Protein AF-A0A533SNT7-F1 (afdb_monomer)

Solvent-accessible surface area (backbone atoms only — not comparable to full-atom values): 10338 Å² total; per-residue (Å²): 112,72,68,58,55,53,50,53,53,50,54,53,51,41,50,54,49,39,55,50,46,70,71,40,60,70,72,58,25,53,51,53,57,76,71,36,92,57,39,70,68,23,44,62,70,51,55,37,69,61,48,48,55,47,47,72,72,42,56,71,69,57,26,30,58,53,56,44,34,48,42,44,71,38,51,50,52,38,48,64,67,57,30,47,58,92,94,39,76,40,43,71,52,28,52,52,48,46,50,48,49,45,69,35,34,68,70,42,42,47,58,28,56,57,68,52,56,72,66,58,50,35,65,49,37,48,67,47,40,45,53,41,61,51,45,100,87,69,40,74,61,89,60,58,100,64,36,37,62,49,57,92,78,85,52,52,28,39,39,26,48,45,94,45,37,74,36,52,52,52,53,52,52,46,26,40,72,61,32,52,67,62,38,53,51,56,55,73,71

Radius of gyration: 19.2 Å; Cα contacts (8 Å, |Δi|>4): 221; chains: 1; bounding box: 48×32×66 Å

Foldseek 3Di:
DVVVVVVVVVLVVLVVLLVVLLVDDAPVNLVSCVPDPVLLSNLQVHALVSLLVVLVRDDLVSNLVSLLSYALVSVLVSLVVFQDDPPDGDLVSLLVVLVSLLSNDLPSLLRNLLPHDLVSLCSSQVSFKAKDFQDPVLDFPDDPPQWDWDDPPSTIIIIGGPSNVVSVVSSLVSSCVSPVPSSVSSNVD

Mean predicted aligned error: 4.66 Å

Structure (mmCIF, N/CA/C/O backbone):
data_AF-A0A533SNT7-F1
#
_entry.id   AF-A0A533SNT7-F1
#
loop_
_atom_site.group_PDB
_atom_site.id
_atom_site.type_symbol
_atom_site.label_atom_id
_atom_site.label_alt_id
_atom_site.label_comp_id
_atom_site.label_asym_id
_atom_site.label_entity_id
_atom_site.label_seq_id
_atom_site.pdbx_PDB_ins_code
_atom_site.Cartn_x
_atom_site.Cartn_y
_atom_site.Cartn_z
_atom_site.occupancy
_atom_site.B_iso_or_equiv
_atom_site.auth_seq_id
_atom_site.auth_comp_id
_atom_site.auth_asym_id
_atom_site.auth_atom_id
_atom_site.pdbx_PDB_model_num
ATOM 1 N N . MET A 1 1 ? -1.828 10.439 39.848 1.00 62.53 1 MET A N 1
ATOM 2 C CA . MET A 1 1 ? -3.090 9.680 39.678 1.00 62.53 1 MET A CA 1
ATOM 3 C C . MET A 1 1 ? -3.960 10.217 38.537 1.00 62.53 1 MET A C 1
ATOM 5 O O . MET A 1 1 ? -4.350 9.430 37.689 1.00 62.53 1 MET A O 1
ATOM 9 N N . THR A 1 2 ? -4.182 11.530 38.409 1.00 71.31 2 THR A N 1
ATOM 10 C CA . THR A 1 2 ? -5.092 12.129 37.401 1.00 71.31 2 THR A CA 1
ATOM 11 C C . THR A 1 2 ? -4.742 11.850 35.927 1.00 71.31 2 THR A C 1
ATOM 13 O O . THR A 1 2 ? -5.638 11.622 35.121 1.00 71.31 2 THR A O 1
ATOM 16 N N . LYS A 1 3 ? -3.452 11.812 35.553 1.00 72.25 3 LYS A N 1
ATOM 17 C CA . LYS A 1 3 ? -3.031 11.492 34.169 1.00 72.25 3 LYS A CA 1
ATOM 18 C C . LYS A 1 3 ? -3.317 10.040 33.768 1.00 72.25 3 LYS A C 1
ATOM 20 O O . LYS A 1 3 ? -3.687 9.802 32.626 1.00 72.25 3 LYS A O 1
ATOM 25 N N . VAL A 1 4 ? -3.158 9.100 34.702 1.00 74.88 4 VAL A N 1
ATOM 26 C CA . VAL A 1 4 ? -3.375 7.664 34.454 1.00 74.88 4 VAL A CA 1
ATOM 27 C C . VAL A 1 4 ? -4.858 7.403 34.207 1.00 74.88 4 VAL A C 1
ATOM 29 O O . VAL A 1 4 ? -5.210 6.822 33.192 1.00 74.88 4 VAL A O 1
ATOM 32 N N . ILE A 1 5 ? -5.725 7.959 35.058 1.00 80.44 5 ILE A N 1
ATOM 33 C CA . ILE A 1 5 ? -7.183 7.843 34.916 1.00 80.44 5 ILE A CA 1
ATOM 34 C C . ILE A 1 5 ? -7.649 8.429 33.573 1.00 80.44 5 ILE A C 1
ATOM 36 O O . ILE A 1 5 ? -8.403 7.787 32.851 1.00 80.44 5 ILE A O 1
ATOM 40 N N . LYS A 1 6 ? -7.144 9.610 33.184 1.00 78.81 6 LYS A N 1
ATOM 41 C CA . LYS A 1 6 ? -7.491 10.235 31.896 1.00 78.81 6 LYS A CA 1
ATOM 42 C C . LYS A 1 6 ? -7.053 9.393 30.686 1.00 78.81 6 LYS A C 1
ATOM 44 O O . LYS A 1 6 ? -7.777 9.338 29.695 1.00 78.81 6 LYS A O 1
ATOM 49 N N . ALA A 1 7 ? -5.886 8.748 30.755 1.00 79.62 7 ALA A N 1
ATOM 50 C CA . ALA A 1 7 ? -5.398 7.870 29.690 1.00 79.62 7 ALA A CA 1
ATOM 51 C C . ALA A 1 7 ? -6.243 6.590 29.569 1.00 79.62 7 ALA A C 1
ATOM 53 O O . ALA A 1 7 ? -6.608 6.203 28.460 1.00 79.62 7 ALA A O 1
ATOM 54 N N . GLU A 1 8 ? -6.611 5.988 30.703 1.00 84.00 8 GLU A N 1
ATOM 55 C CA . GLU A 1 8 ? -7.514 4.834 30.775 1.00 84.00 8 GLU A CA 1
ATOM 56 C C . GLU A 1 8 ? -8.878 5.160 30.145 1.00 84.00 8 GLU A C 1
ATOM 58 O O . GLU A 1 8 ? -9.342 4.452 29.251 1.00 84.00 8 GLU A O 1
ATOM 63 N N . SER A 1 9 ? -9.485 6.291 30.530 1.00 87.00 9 SER A N 1
ATOM 64 C CA . SER A 1 9 ? -10.774 6.728 29.983 1.00 87.00 9 SER A CA 1
ATOM 65 C C . SER A 1 9 ? -10.712 6.984 28.477 1.00 87.00 9 SER A C 1
ATOM 67 O O . SER A 1 9 ? -11.622 6.580 27.754 1.00 87.00 9 SER A O 1
ATOM 69 N N . LYS A 1 10 ? -9.626 7.594 27.979 1.00 89.00 10 LYS A N 1
ATOM 70 C CA . LYS A 1 10 ? -9.440 7.807 26.535 1.00 89.00 10 LYS A CA 1
ATOM 71 C C . LYS A 1 10 ? -9.339 6.477 25.784 1.00 89.00 10 LYS A C 1
ATOM 73 O O . LYS A 1 10 ? -9.961 6.318 24.740 1.00 89.00 10 LYS A O 1
ATOM 78 N N . LYS A 1 11 ? -8.597 5.505 26.319 1.00 89.69 11 LYS A N 1
ATOM 79 C CA . LYS A 1 11 ? -8.450 4.178 25.702 1.00 89.69 11 LYS A CA 1
ATOM 80 C C . LYS A 1 11 ? -9.790 3.444 25.598 1.00 89.69 11 LYS A C 1
ATOM 82 O O . LYS A 1 11 ? -10.071 2.846 24.563 1.00 89.69 11 LYS A O 1
ATOM 87 N N . ILE A 1 12 ? -10.616 3.519 26.643 1.00 92.75 12 ILE A N 1
ATOM 88 C CA . ILE A 1 12 ? -11.971 2.950 26.641 1.00 92.75 12 ILE A CA 1
ATOM 89 C C . ILE A 1 12 ? -12.830 3.615 25.558 1.00 92.75 12 ILE A C 1
ATOM 91 O O . ILE A 1 12 ? -13.472 2.911 24.785 1.00 92.75 12 ILE A O 1
ATOM 95 N N . ALA A 1 13 ? -12.789 4.947 25.452 1.00 93.62 13 ALA A N 1
ATOM 96 C CA . ALA A 1 13 ? -13.546 5.683 24.440 1.00 93.62 13 ALA A CA 1
ATOM 97 C C . ALA A 1 13 ? -13.132 5.313 23.004 1.00 93.62 13 ALA A C 1
ATOM 99 O O . ALA A 1 13 ? -13.993 5.055 22.168 1.00 93.62 13 ALA A O 1
ATOM 100 N N . VAL A 1 14 ? -11.826 5.209 22.728 1.00 95.25 14 VAL A N 1
ATOM 101 C CA . VAL A 1 14 ? -11.306 4.784 21.413 1.00 95.25 14 VAL A CA 1
ATOM 102 C C . VAL A 1 14 ? -11.773 3.369 21.068 1.00 95.25 14 VAL A C 1
ATOM 104 O O . VAL A 1 14 ? -12.182 3.113 19.938 1.00 95.25 14 VAL A O 1
ATOM 107 N N . LYS A 1 15 ? -11.752 2.446 22.038 1.00 95.19 15 LYS A N 1
ATOM 108 C CA . LYS A 1 15 ? -12.222 1.074 21.817 1.00 95.19 15 LYS A CA 1
ATOM 109 C C . LYS A 1 15 ? -13.723 1.034 21.518 1.00 95.19 15 LYS A C 1
ATOM 111 O O . LYS A 1 15 ? -14.124 0.379 20.564 1.00 95.19 15 LYS A O 1
ATOM 116 N N . ALA A 1 16 ? -14.528 1.760 22.292 1.00 95.44 16 ALA A N 1
ATOM 117 C CA . ALA A 1 16 ? -15.967 1.856 22.062 1.00 95.44 16 ALA A CA 1
ATOM 118 C C . ALA A 1 16 ? -16.286 2.472 20.689 1.00 95.44 16 ALA A C 1
ATOM 120 O O . ALA A 1 16 ? -17.213 2.029 20.016 1.00 95.44 16 ALA A O 1
ATOM 121 N N . MET A 1 17 ? -15.491 3.452 20.241 1.00 96.19 17 MET A N 1
ATOM 122 C CA . MET A 1 17 ? -15.625 4.019 18.898 1.00 96.19 17 MET A CA 1
ATOM 123 C C . MET A 1 17 ? -15.314 2.984 17.811 1.00 96.19 17 MET A C 1
ATOM 125 O O . MET A 1 17 ? -16.093 2.839 16.876 1.00 96.19 17 MET A O 1
ATOM 129 N N . ALA A 1 18 ? -14.226 2.220 17.953 1.00 95.81 18 ALA A N 1
ATOM 130 C CA . ALA A 1 18 ? -13.901 1.146 17.014 1.00 95.81 18 ALA A CA 1
ATOM 131 C C . ALA A 1 18 ? -15.021 0.092 16.942 1.00 95.81 18 ALA A C 1
ATOM 133 O O . ALA A 1 18 ? -15.436 -0.290 15.853 1.00 95.81 18 ALA A O 1
ATOM 134 N N . GLU A 1 19 ? -15.560 -0.330 18.090 1.00 96.00 19 GLU A N 1
ATOM 135 C CA . GLU A 1 19 ? -16.690 -1.268 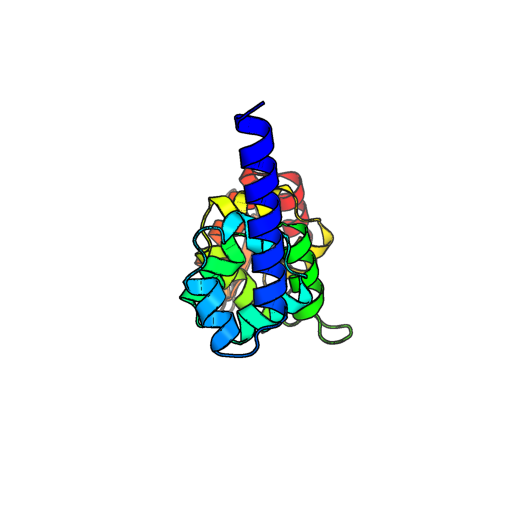18.160 1.00 96.00 19 GLU A CA 1
ATOM 136 C C . GLU A 1 19 ? -17.947 -0.705 17.469 1.00 96.00 19 GLU A C 1
ATOM 138 O O . GLU A 1 19 ? -18.617 -1.429 16.734 1.00 96.00 19 GLU A O 1
ATOM 143 N N . ARG A 1 20 ? -18.237 0.595 17.629 1.00 95.62 20 ARG A N 1
ATOM 144 C CA . ARG A 1 20 ? -19.353 1.269 16.944 1.00 95.62 20 ARG A CA 1
ATOM 145 C C . ARG A 1 20 ? -19.162 1.312 15.426 1.00 95.62 20 ARG A C 1
ATOM 147 O O . ARG A 1 20 ? -20.102 1.006 14.701 1.00 95.62 20 ARG A O 1
ATOM 154 N N . ILE A 1 21 ? -17.964 1.652 14.950 1.00 94.94 21 ILE A N 1
ATOM 155 C CA . ILE A 1 21 ? -17.648 1.689 13.511 1.00 94.94 21 ILE A CA 1
ATOM 156 C C . ILE A 1 21 ? -17.808 0.303 12.879 1.00 94.94 21 ILE A C 1
ATOM 158 O O . ILE A 1 21 ? -18.332 0.196 11.777 1.00 94.94 21 ILE A O 1
ATOM 162 N N . LEU A 1 22 ? -17.405 -0.760 13.581 1.00 94.25 22 LEU A N 1
ATOM 163 C CA . LEU A 1 22 ? -17.555 -2.137 13.095 1.00 94.25 22 LEU A CA 1
ATOM 164 C C . LEU A 1 22 ? -19.011 -2.614 13.062 1.00 94.25 22 LEU A C 1
ATOM 166 O O . LEU A 1 22 ? -19.355 -3.488 12.267 1.00 94.25 22 LEU A O 1
ATOM 170 N N . ALA A 1 23 ? -19.863 -2.070 13.931 1.00 94.69 23 ALA A N 1
ATOM 171 C CA . ALA A 1 23 ? -21.290 -2.370 13.926 1.00 94.69 23 ALA A CA 1
ATOM 172 C C . ALA A 1 23 ? -22.047 -1.622 12.811 1.00 94.69 23 ALA A C 1
ATOM 174 O O . ALA A 1 23 ? -23.071 -2.121 12.342 1.00 94.69 23 ALA A O 1
ATOM 175 N N . ALA A 1 24 ? -21.546 -0.457 12.390 1.00 93.25 24 ALA A N 1
ATOM 176 C CA . ALA A 1 24 ? -22.129 0.354 11.326 1.00 93.25 24 ALA A CA 1
ATOM 177 C C . ALA A 1 24 ? -21.920 -0.266 9.932 1.00 93.25 24 ALA A C 1
ATOM 179 O O . ALA A 1 24 ? -20.986 -1.038 9.693 1.00 93.25 24 ALA A O 1
ATOM 180 N N . ARG A 1 25 ? -22.800 0.077 8.986 1.00 86.62 25 ARG A N 1
ATOM 181 C CA . ARG A 1 25 ? -22.780 -0.424 7.600 1.00 86.62 25 ARG A CA 1
ATOM 182 C C . ARG A 1 25 ? -23.016 0.715 6.608 1.00 86.62 25 ARG A C 1
ATOM 184 O O . ARG A 1 25 ? -23.732 1.657 6.939 1.00 86.62 25 ARG A O 1
ATOM 191 N N . GLY A 1 26 ? -22.450 0.590 5.405 1.00 84.38 26 GLY A N 1
ATOM 192 C CA . GLY A 1 26 ? -22.602 1.563 4.317 1.00 84.38 26 GLY A CA 1
ATOM 193 C C . GLY A 1 26 ? -22.295 2.997 4.761 1.00 84.38 26 GLY A C 1
ATOM 194 O O . GLY A 1 26 ? -21.369 3.221 5.543 1.00 84.38 26 GLY A O 1
ATOM 195 N N . ASP A 1 27 ? -23.134 3.940 4.334 1.00 85.25 27 ASP A N 1
ATOM 196 C CA . ASP A 1 27 ? -23.007 5.386 4.570 1.00 85.25 27 ASP A CA 1
ATOM 197 C C . ASP A 1 27 ? -22.819 5.771 6.052 1.00 85.25 27 ASP A C 1
ATOM 199 O O . ASP A 1 27 ? -22.114 6.732 6.369 1.00 85.25 27 ASP A O 1
ATOM 203 N N . GLU A 1 28 ? -23.414 5.022 6.994 1.00 90.06 28 GLU A N 1
ATOM 204 C CA . GLU A 1 28 ? -23.226 5.284 8.429 1.00 90.06 28 GLU A CA 1
ATOM 205 C C . GLU A 1 28 ? -21.763 5.072 8.832 1.00 90.06 28 GLU A C 1
ATOM 207 O O . GLU A 1 28 ? -21.191 5.871 9.573 1.00 90.06 28 GLU A O 1
ATOM 212 N N . ARG A 1 29 ? -21.138 4.000 8.336 1.00 91.38 29 ARG A N 1
ATOM 213 C CA . ARG A 1 29 ? -19.747 3.680 8.658 1.00 91.38 29 ARG A CA 1
ATOM 214 C C . ARG A 1 29 ? -18.793 4.718 8.080 1.00 91.38 29 ARG A C 1
ATOM 216 O O . ARG A 1 29 ? -17.857 5.120 8.769 1.00 91.38 29 ARG A O 1
ATOM 223 N N . GLU A 1 30 ? -19.037 5.141 6.844 1.00 85.00 30 GLU A N 1
ATOM 224 C CA . GLU A 1 30 ? -18.262 6.192 6.186 1.00 85.00 30 GLU A CA 1
ATOM 225 C C . GLU A 1 30 ? -18.347 7.507 6.967 1.00 85.00 30 GLU A C 1
ATOM 227 O O . GLU A 1 30 ? -17.315 8.068 7.337 1.00 85.00 30 GLU A O 1
ATOM 232 N N . THR A 1 31 ? -19.563 7.921 7.339 1.00 87.81 31 THR A N 1
ATOM 233 C CA . THR A 1 31 ? -19.798 9.122 8.155 1.00 87.81 31 THR A CA 1
ATOM 234 C C . THR A 1 31 ? -19.044 9.046 9.484 1.00 87.81 31 THR A C 1
ATOM 236 O O . THR A 1 31 ? -18.336 9.979 9.861 1.00 87.81 31 THR A O 1
ATOM 239 N N . LEU A 1 32 ? -19.126 7.909 10.187 1.00 92.62 32 LEU A N 1
ATOM 240 C CA . LEU A 1 32 ? -18.433 7.732 11.464 1.00 92.62 32 LEU A CA 1
ATOM 241 C C . LEU A 1 32 ? -16.913 7.812 11.335 1.00 92.62 32 LEU A C 1
ATOM 243 O O . LEU A 1 32 ? -16.263 8.303 12.255 1.00 92.62 32 LEU A O 1
ATOM 247 N N . LEU A 1 33 ? -16.338 7.310 10.243 1.00 90.19 33 LEU A N 1
ATOM 248 C CA . LEU A 1 33 ? -14.899 7.387 10.002 1.00 90.19 33 LEU A CA 1
ATOM 249 C C . LEU A 1 33 ? -14.461 8.801 9.622 1.00 90.19 33 LEU A C 1
ATOM 251 O O . LEU A 1 33 ? -13.453 9.268 10.152 1.00 90.19 33 LEU A O 1
ATOM 255 N N . ALA A 1 34 ? -15.223 9.480 8.764 1.00 86.00 34 ALA A N 1
ATOM 256 C CA . ALA A 1 34 ? -14.944 10.848 8.336 1.00 86.00 34 ALA A CA 1
ATOM 257 C C . ALA A 1 34 ? -14.997 11.848 9.505 1.00 86.00 34 ALA A C 1
ATOM 259 O O . ALA A 1 34 ? -14.166 12.748 9.592 1.00 86.00 34 ALA A O 1
ATOM 260 N N . GLU A 1 35 ? -15.932 11.661 10.440 1.00 89.00 35 GLU A N 1
ATOM 261 C CA . GLU A 1 35 ? -16.115 12.534 11.608 1.00 89.00 35 GLU A CA 1
ATOM 262 C C . GLU A 1 35 ? -15.281 12.105 12.835 1.00 89.00 35 GLU A C 1
ATOM 264 O O . GLU A 1 35 ? -15.390 12.693 13.914 1.00 89.00 35 GLU A O 1
ATOM 269 N N . CYS A 1 36 ? -14.446 11.065 12.722 1.00 91.75 36 CYS A N 1
ATOM 270 C CA . CYS A 1 36 ? -13.702 10.529 13.860 1.00 91.75 36 CYS A CA 1
ATOM 271 C C . CYS A 1 36 ? -12.438 11.349 14.180 1.00 91.75 36 CYS A C 1
ATOM 273 O O . CYS A 1 36 ? -11.357 11.081 13.656 1.00 91.75 36 CYS A O 1
ATOM 275 N N . ASP A 1 37 ? -12.521 12.234 15.178 1.00 90.50 37 ASP A N 1
ATOM 276 C CA . ASP A 1 37 ? -11.375 13.011 15.698 1.00 90.50 37 ASP A CA 1
ATOM 277 C C . ASP A 1 37 ? -10.162 12.150 16.114 1.00 90.50 37 ASP A C 1
ATOM 279 O O . ASP A 1 37 ? -9.011 12.587 16.082 1.00 90.50 37 ASP A O 1
ATOM 283 N N . GLU A 1 38 ? -10.404 10.905 16.530 1.00 94.06 38 GLU A N 1
ATOM 284 C CA . GLU A 1 38 ? -9.379 9.974 17.014 1.00 94.06 38 GLU A CA 1
ATOM 285 C C . GLU A 1 38 ? -9.058 8.875 15.983 1.00 94.06 38 GLU A C 1
ATOM 287 O O . GLU A 1 38 ? -8.622 7.781 16.354 1.00 94.06 38 GLU A O 1
ATOM 292 N N . ILE A 1 39 ? -9.254 9.141 14.682 1.00 94.31 39 ILE A N 1
ATOM 293 C CA . ILE A 1 39 ? -9.097 8.153 13.596 1.00 94.31 39 ILE A CA 1
ATOM 294 C C . ILE A 1 39 ? -7.733 7.446 13.632 1.00 94.31 39 ILE A C 1
ATOM 296 O O . ILE A 1 39 ? -7.655 6.224 13.494 1.00 94.31 39 ILE A O 1
ATOM 300 N N . ALA A 1 40 ? -6.666 8.180 13.959 1.00 95.06 40 ALA A N 1
ATOM 301 C CA . ALA A 1 40 ? -5.312 7.645 14.096 1.00 95.06 40 ALA A CA 1
ATOM 302 C C . ALA A 1 40 ? -5.165 6.592 15.212 1.00 95.06 40 ALA A C 1
ATOM 304 O O . ALA A 1 40 ? -4.253 5.766 15.164 1.00 95.06 40 ALA A O 1
ATOM 305 N N . ALA A 1 41 ? -6.031 6.626 16.228 1.00 96.31 41 ALA A N 1
ATOM 306 C CA . ALA A 1 41 ? -6.080 5.643 17.308 1.00 96.31 41 ALA A CA 1
ATOM 307 C C . ALA A 1 41 ? -7.103 4.527 17.037 1.00 96.31 41 ALA A C 1
ATOM 309 O O . ALA A 1 41 ? -6.920 3.414 17.531 1.00 96.31 41 ALA A O 1
ATOM 310 N N . VAL A 1 42 ? -8.143 4.815 16.250 1.00 97.06 42 VAL A N 1
ATOM 311 C CA . VAL A 1 42 ? -9.246 3.897 15.940 1.00 97.06 42 VAL A CA 1
ATOM 312 C C . VAL A 1 42 ? -8.917 2.947 14.788 1.00 97.06 42 VAL A C 1
ATOM 314 O O . VAL A 1 42 ? -9.045 1.740 14.968 1.00 97.06 42 VAL A O 1
ATOM 317 N N . VAL A 1 43 ? -8.431 3.443 13.642 1.00 96.75 43 VAL A N 1
ATOM 318 C CA . VAL A 1 43 ? -8.083 2.616 12.464 1.00 96.75 43 VAL A CA 1
ATOM 319 C C . VAL A 1 43 ? -7.155 1.443 12.815 1.00 96.75 43 VAL A C 1
ATOM 321 O O . VAL A 1 43 ? -7.424 0.318 12.389 1.00 96.75 43 VAL A O 1
ATOM 324 N N . PRO A 1 44 ? -6.115 1.617 13.656 1.00 97.06 44 PRO A N 1
ATOM 325 C CA . PRO A 1 44 ? -5.268 0.505 14.082 1.00 97.06 44 PRO A CA 1
ATOM 326 C C . PRO A 1 44 ? -5.974 -0.608 14.878 1.00 97.06 44 PRO A C 1
ATOM 328 O O . PRO A 1 44 ? -5.361 -1.646 15.130 1.00 97.06 44 PRO A O 1
ATOM 331 N N . LEU A 1 45 ? -7.200 -0.389 15.357 1.00 97.06 45 LEU A N 1
ATOM 332 C CA . LEU A 1 45 ? -8.002 -1.386 16.074 1.00 97.06 45 LEU A CA 1
ATOM 333 C C . LEU A 1 45 ? -8.974 -2.142 15.161 1.00 97.06 45 LEU A C 1
ATOM 335 O O . LEU A 1 45 ? -9.514 -3.159 15.592 1.00 97.06 45 LEU A O 1
ATOM 339 N N . LEU A 1 46 ? -9.202 -1.663 13.936 1.00 96.31 46 LEU A N 1
ATOM 340 C CA . LEU A 1 46 ? -10.114 -2.299 12.990 1.00 96.31 46 LEU A CA 1
ATOM 341 C C . LEU A 1 46 ? -9.451 -3.537 12.348 1.00 96.31 46 LEU A C 1
ATOM 343 O O . LEU A 1 46 ? -8.259 -3.490 12.034 1.00 96.31 46 LEU A O 1
ATOM 347 N N . PRO A 1 47 ? -10.173 -4.651 12.137 1.00 96.81 47 PRO A N 1
ATOM 348 C CA . PRO A 1 47 ? -9.649 -5.785 11.377 1.00 96.81 47 PRO A CA 1
ATOM 349 C C . PRO A 1 47 ? -9.271 -5.379 9.940 1.00 96.81 47 PRO A C 1
ATOM 351 O O . PRO A 1 47 ? -9.928 -4.504 9.368 1.00 96.81 47 PRO A O 1
ATOM 354 N N . PRO A 1 48 ? -8.224 -5.975 9.343 1.00 96.94 48 PRO A N 1
ATOM 355 C CA . PRO A 1 48 ? -7.792 -5.631 7.989 1.00 96.94 48 PRO A CA 1
ATOM 356 C C . PRO A 1 48 ? -8.856 -5.924 6.925 1.00 96.94 48 PRO A C 1
ATOM 358 O O . PRO A 1 48 ? -9.001 -5.137 5.997 1.00 96.94 48 PRO A O 1
ATOM 361 N N . GLU A 1 49 ? -9.643 -6.989 7.076 1.00 95.19 49 GLU A N 1
ATOM 362 C CA . GLU A 1 49 ? -10.731 -7.334 6.151 1.00 95.19 49 GLU A CA 1
ATOM 363 C C . GLU A 1 49 ? -11.812 -6.248 6.163 1.00 95.19 49 GLU A C 1
ATOM 365 O O . GLU A 1 49 ? -12.298 -5.796 5.130 1.00 95.19 49 GLU A O 1
ATOM 370 N N . GLU A 1 50 ? -12.147 -5.776 7.361 1.00 94.19 50 GLU A N 1
ATOM 371 C CA . GLU A 1 50 ? -13.127 -4.717 7.568 1.00 94.19 50 GLU A CA 1
ATOM 372 C C . GLU A 1 50 ? -12.623 -3.375 7.023 1.00 94.19 50 GLU A C 1
ATOM 374 O O . GLU A 1 50 ? -13.400 -2.625 6.430 1.00 94.19 50 GLU A O 1
ATOM 379 N N . LEU A 1 51 ? -11.333 -3.063 7.184 1.00 94.69 51 LEU A N 1
ATOM 380 C CA . LEU A 1 51 ? -10.720 -1.902 6.536 1.00 94.69 51 LEU A CA 1
ATOM 381 C C . LEU A 1 51 ? -10.793 -2.016 5.017 1.00 94.69 51 LEU A C 1
ATOM 383 O O . LEU A 1 51 ? -11.213 -1.064 4.370 1.00 94.69 51 LEU A O 1
ATOM 387 N N . LEU A 1 52 ? -10.455 -3.175 4.458 1.00 95.12 52 LEU A N 1
ATOM 388 C CA . LEU A 1 52 ? -10.490 -3.401 3.021 1.00 95.12 52 LEU A CA 1
ATOM 389 C C . LEU A 1 52 ? -11.883 -3.167 2.429 1.00 95.12 52 LEU A C 1
ATOM 391 O O . LEU A 1 52 ? -12.008 -2.470 1.423 1.00 95.12 52 LEU A O 1
ATOM 395 N N . PHE A 1 53 ? -12.932 -3.702 3.062 1.00 91.44 53 PHE A N 1
ATOM 396 C CA . PHE A 1 53 ? -14.306 -3.438 2.628 1.00 91.44 53 PHE A CA 1
ATOM 397 C C . PHE A 1 53 ? -14.649 -1.951 2.702 1.00 91.44 53 PHE A C 1
ATOM 399 O O . PHE A 1 53 ? -15.225 -1.415 1.763 1.00 91.44 53 PHE A O 1
ATOM 406 N N . THR A 1 54 ? -14.210 -1.268 3.762 1.00 91.44 54 THR A N 1
ATOM 407 C CA . THR A 1 54 ? -14.409 0.183 3.896 1.00 91.44 54 THR A CA 1
ATOM 408 C C . THR A 1 54 ? -13.744 0.951 2.758 1.00 91.44 54 THR A C 1
ATOM 410 O O . THR A 1 54 ? -14.373 1.805 2.154 1.00 91.44 54 THR A O 1
ATOM 413 N N . LEU A 1 55 ? -12.482 0.643 2.443 1.00 93.25 55 LEU A N 1
ATOM 414 C CA . LEU A 1 55 ? -11.725 1.331 1.391 1.00 93.25 55 LEU A CA 1
ATOM 415 C C . LEU A 1 55 ? -12.336 1.133 -0.002 1.00 93.25 55 LEU A C 1
ATOM 417 O O . LEU A 1 55 ? -12.134 1.969 -0.874 1.00 93.25 55 LEU A O 1
ATOM 421 N N . ARG A 1 56 ? -13.048 0.022 -0.222 1.00 89.62 56 ARG A N 1
ATOM 422 C CA . ARG A 1 56 ? -13.737 -0.275 -1.486 1.00 89.62 56 ARG A CA 1
ATOM 423 C C . ARG A 1 56 ? -15.057 0.478 -1.647 1.00 89.62 56 ARG A C 1
ATOM 425 O O . ARG A 1 56 ? -15.483 0.677 -2.780 1.00 89.62 56 ARG A O 1
ATOM 432 N N . GLU A 1 57 ? -15.707 0.826 -0.541 1.00 89.12 57 GLU A N 1
ATOM 433 C CA . GLU A 1 57 ? -16.970 1.574 -0.531 1.00 89.12 57 GLU A CA 1
ATOM 434 C C . GLU A 1 57 ? -16.742 3.087 -0.447 1.00 89.12 57 GLU A C 1
ATOM 436 O O . GLU A 1 57 ? -17.523 3.847 -1.011 1.00 89.12 57 GLU A O 1
ATOM 441 N N . ALA A 1 58 ? -15.666 3.507 0.220 1.00 89.88 58 ALA A N 1
ATOM 442 C CA . ALA A 1 58 ? -15.312 4.903 0.415 1.00 89.88 58 ALA A CA 1
ATOM 443 C C .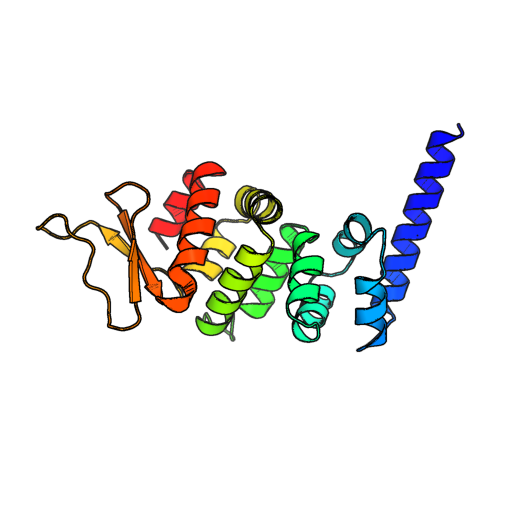 ALA A 1 58 ? -14.935 5.609 -0.894 1.00 89.88 58 ALA A C 1
ATOM 445 O O . ALA A 1 58 ? -14.361 5.014 -1.816 1.00 89.88 58 ALA A O 1
ATOM 446 N N . ASP A 1 59 ? -15.175 6.919 -0.932 1.00 90.81 59 ASP A N 1
ATOM 447 C CA . ASP A 1 59 ? -14.560 7.767 -1.945 1.00 90.81 59 ASP A CA 1
ATOM 448 C C . ASP A 1 59 ? -13.023 7.822 -1.806 1.00 90.81 59 ASP A C 1
ATOM 450 O O . ASP A 1 59 ? -12.415 7.299 -0.863 1.00 90.81 59 ASP A O 1
ATOM 454 N N . ARG A 1 60 ? -12.360 8.436 -2.792 1.00 92.19 60 ARG A N 1
ATOM 455 C CA . ARG A 1 60 ? -10.894 8.437 -2.866 1.00 92.19 60 ARG A CA 1
ATOM 456 C C . ARG A 1 60 ? -10.245 9.154 -1.680 1.00 92.19 60 ARG A C 1
ATOM 458 O O . ARG A 1 60 ? -9.286 8.622 -1.121 1.00 92.19 60 ARG A O 1
ATOM 465 N N . ASP A 1 61 ? -10.762 10.311 -1.282 1.00 92.31 61 ASP A N 1
ATOM 466 C CA . ASP A 1 61 ? -10.176 11.133 -0.218 1.00 92.31 61 ASP A CA 1
ATOM 467 C C . ASP A 1 61 ? -10.348 10.458 1.152 1.00 92.31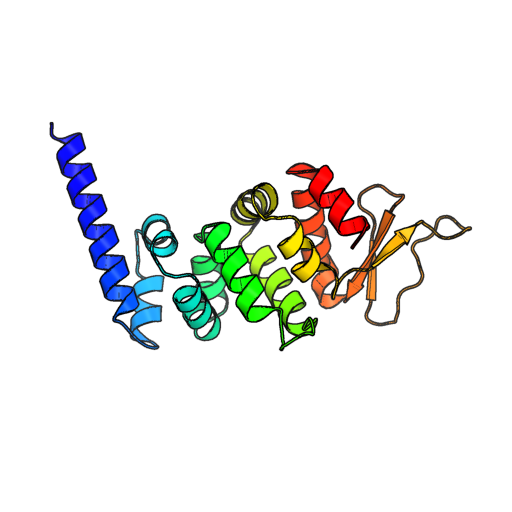 61 ASP A C 1
ATOM 469 O O . ASP A 1 61 ? -9.415 10.416 1.969 1.00 92.31 61 ASP A O 1
ATOM 473 N N . ALA A 1 62 ? -11.515 9.853 1.385 1.00 91.44 62 ALA A N 1
ATOM 474 C CA . ALA A 1 62 ? -11.784 9.047 2.565 1.00 91.44 62 ALA A CA 1
ATOM 475 C C . ALA A 1 62 ? -10.885 7.803 2.604 1.00 91.44 62 ALA A C 1
ATOM 477 O O . ALA A 1 62 ? -10.270 7.525 3.639 1.00 91.44 62 ALA A O 1
ATOM 478 N N . ALA A 1 63 ? -10.727 7.093 1.481 1.00 94.44 63 ALA A N 1
ATOM 479 C CA . ALA A 1 63 ? -9.851 5.928 1.392 1.00 94.44 63 ALA A CA 1
ATOM 480 C C . ALA A 1 63 ? -8.388 6.278 1.716 1.00 94.44 63 ALA A C 1
ATOM 482 O O . ALA A 1 63 ? -7.754 5.587 2.518 1.00 94.44 63 ALA A O 1
ATOM 483 N N . VAL A 1 64 ? -7.864 7.377 1.161 1.00 96.00 64 VAL A N 1
ATOM 484 C CA . VAL A 1 64 ? -6.510 7.878 1.457 1.00 96.00 64 VAL A CA 1
ATOM 485 C C . VAL A 1 64 ? -6.365 8.204 2.943 1.00 96.00 64 VAL A C 1
ATOM 487 O O . VAL A 1 64 ? -5.393 7.783 3.581 1.00 96.00 64 VAL A O 1
ATOM 490 N N . THR A 1 65 ? -7.345 8.908 3.514 1.00 94.06 65 THR A N 1
ATOM 491 C CA . THR A 1 65 ? -7.342 9.305 4.928 1.00 94.06 65 THR A CA 1
ATOM 492 C C . THR A 1 65 ? -7.326 8.084 5.845 1.00 94.06 65 THR A C 1
ATOM 494 O O . THR A 1 65 ? -6.452 7.970 6.709 1.00 94.06 65 THR A O 1
ATOM 497 N N . ILE A 1 66 ? -8.231 7.129 5.624 1.00 95.19 66 ILE A N 1
ATOM 498 C CA . ILE A 1 66 ? -8.328 5.888 6.401 1.00 95.19 66 ILE A CA 1
ATOM 499 C C . ILE A 1 66 ? -7.036 5.080 6.265 1.00 95.19 66 ILE A C 1
ATOM 501 O O . ILE A 1 66 ? -6.436 4.703 7.279 1.00 95.19 66 IL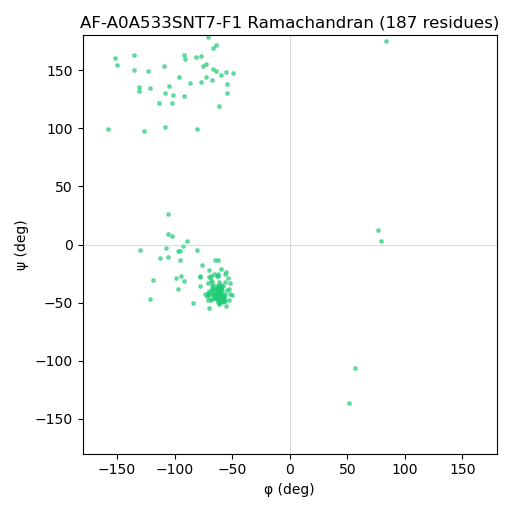E A O 1
ATOM 505 N N . LEU A 1 67 ? -6.577 4.841 5.030 1.00 97.38 67 LEU A N 1
ATOM 506 C CA . LEU A 1 67 ? -5.399 4.020 4.781 1.00 97.38 67 LEU A CA 1
ATOM 507 C C . LEU A 1 67 ? -4.159 4.623 5.440 1.00 97.38 67 LEU A C 1
ATOM 509 O O . LEU A 1 67 ? -3.414 3.877 6.065 1.00 97.38 67 LEU A O 1
ATOM 513 N N . SER A 1 68 ? -3.976 5.950 5.415 1.00 97.25 68 SER A N 1
ATOM 514 C CA . SER A 1 68 ? -2.820 6.639 6.018 1.00 97.25 68 SER A CA 1
ATOM 515 C C . SER A 1 68 ? -2.602 6.327 7.512 1.00 97.25 68 SER A C 1
ATOM 517 O O . SER A 1 68 ? -1.478 6.412 8.023 1.00 97.25 68 SER A O 1
ATOM 519 N N . HIS A 1 69 ? -3.660 5.912 8.218 1.00 97.12 69 HIS A N 1
ATOM 520 C CA . HIS A 1 69 ? -3.627 5.549 9.634 1.00 97.12 69 HIS A CA 1
ATOM 521 C C . HIS A 1 69 ? -3.457 4.044 9.896 1.00 97.12 69 HIS A C 1
ATOM 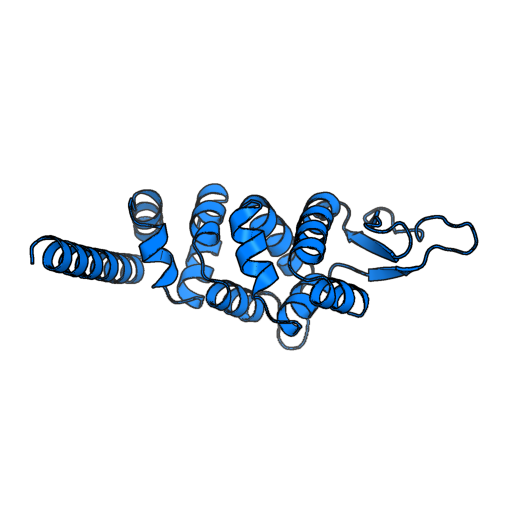523 O O . HIS A 1 69 ? -3.244 3.644 11.047 1.00 97.12 69 HIS A O 1
ATOM 529 N N . ALA A 1 70 ? -3.468 3.205 8.859 1.00 97.81 70 ALA A N 1
ATOM 530 C CA . ALA A 1 70 ? -3.291 1.765 8.984 1.00 97.81 70 ALA A CA 1
ATOM 531 C C . ALA A 1 70 ? -1.895 1.374 9.516 1.00 97.81 70 ALA A C 1
ATOM 533 O O . ALA A 1 70 ? -0.857 2.029 9.311 1.00 97.81 70 ALA A O 1
ATOM 534 N N . ARG A 1 71 ? -1.845 0.255 10.241 1.00 98.06 71 ARG A N 1
ATOM 535 C CA . ARG A 1 71 ? -0.594 -0.435 10.581 1.00 98.06 71 ARG A CA 1
ATOM 536 C C . ARG A 1 71 ? -0.069 -1.181 9.359 1.00 98.06 71 ARG A C 1
ATOM 538 O O . ARG A 1 71 ? -0.846 -1.643 8.534 1.00 98.06 71 ARG A O 1
ATOM 545 N N . THR A 1 72 ? 1.246 -1.384 9.302 1.00 98.12 72 THR A N 1
ATOM 546 C CA . THR A 1 72 ? 1.877 -2.166 8.229 1.00 98.12 72 THR A CA 1
ATOM 547 C C . THR A 1 72 ? 1.303 -3.578 8.132 1.00 98.12 72 THR A C 1
ATOM 549 O O . THR A 1 72 ? 0.949 -3.995 7.042 1.00 98.12 72 THR A O 1
ATOM 552 N N . ALA A 1 73 ? 1.084 -4.254 9.265 1.00 97.88 73 ALA A N 1
ATOM 553 C CA . ALA A 1 73 ? 0.465 -5.581 9.278 1.00 97.88 73 ALA A CA 1
ATOM 554 C C . ALA A 1 73 ? -0.968 -5.591 8.707 1.00 97.88 73 ALA A C 1
ATOM 556 O O . ALA A 1 73 ? -1.375 -6.570 8.094 1.00 97.88 73 ALA A O 1
ATOM 557 N N . GLN A 1 74 ? -1.731 -4.502 8.883 1.00 98.25 74 GLN A N 1
ATOM 558 C CA . GLN A 1 74 ? -3.056 -4.382 8.266 1.00 98.25 74 GLN A CA 1
ATOM 559 C C . GLN A 1 74 ? -2.925 -4.186 6.752 1.00 98.25 74 GLN A C 1
ATOM 561 O O . GLN A 1 74 ? -3.631 -4.849 6.006 1.00 98.25 74 GLN A O 1
ATOM 566 N N . LEU A 1 75 ? -2.000 -3.330 6.298 1.00 98.12 75 LEU A N 1
ATOM 567 C CA . LEU A 1 75 ? -1.709 -3.157 4.871 1.00 98.12 75 LEU A CA 1
ATOM 568 C C . LEU A 1 75 ? -1.290 -4.483 4.220 1.00 98.12 75 LEU A C 1
ATOM 570 O O . LEU A 1 75 ? -1.857 -4.841 3.199 1.00 98.12 75 LEU A O 1
ATOM 574 N N . GLN A 1 76 ? -0.356 -5.225 4.822 1.00 97.75 76 GLN A N 1
ATOM 575 C CA . GLN A 1 76 ? 0.097 -6.528 4.317 1.00 97.75 76 GLN A CA 1
ATOM 576 C C . GLN A 1 76 ? -1.065 -7.505 4.146 1.00 97.75 76 GLN A C 1
ATOM 578 O O . GLN A 1 76 ? -1.233 -8.064 3.068 1.00 97.75 76 GLN A O 1
ATOM 583 N N . ALA A 1 77 ? -1.912 -7.640 5.170 1.00 97.19 77 ALA A N 1
ATOM 584 C CA . ALA A 1 77 ? -3.093 -8.493 5.095 1.00 97.19 77 ALA A CA 1
ATOM 585 C C . ALA A 1 77 ? -4.059 -8.055 3.979 1.00 97.19 77 ALA A C 1
ATOM 587 O O . ALA A 1 77 ? -4.591 -8.895 3.263 1.00 97.19 77 ALA A O 1
ATOM 588 N N . MET A 1 78 ? -4.268 -6.748 3.784 1.00 97.38 78 MET A N 1
ATOM 589 C CA . MET A 1 78 ? -5.113 -6.254 2.690 1.00 97.38 78 MET A CA 1
ATOM 590 C C . MET A 1 78 ? -4.506 -6.533 1.308 1.00 97.38 78 MET A C 1
ATOM 592 O O . MET A 1 78 ? -5.242 -6.914 0.402 1.00 97.38 78 MET A O 1
ATOM 596 N N . LEU A 1 79 ? -3.188 -6.380 1.137 1.00 96.75 79 LEU A N 1
ATOM 597 C CA . LEU A 1 79 ? -2.503 -6.709 -0.117 1.00 96.75 79 LEU A CA 1
ATOM 598 C C . LEU A 1 79 ? -2.588 -8.211 -0.424 1.00 96.75 79 LEU A C 1
ATOM 600 O O . LEU A 1 79 ? -2.886 -8.578 -1.557 1.00 96.75 79 LEU A O 1
ATOM 604 N N . ASP A 1 80 ? -2.397 -9.071 0.576 1.00 94.81 80 ASP A N 1
ATOM 605 C CA . ASP A 1 80 ? -2.525 -10.526 0.421 1.00 94.81 80 ASP A CA 1
ATOM 606 C C . ASP A 1 80 ? -3.949 -10.943 0.011 1.00 94.81 80 ASP A C 1
ATOM 608 O O . ASP A 1 80 ? -4.141 -11.784 -0.863 1.00 94.81 80 ASP A O 1
ATOM 612 N N . LEU A 1 81 ? -4.975 -10.289 0.555 1.00 94.12 81 LEU A N 1
ATOM 613 C CA . LEU A 1 81 ? -6.363 -10.555 0.163 1.00 94.12 81 LEU A CA 1
ATOM 614 C C . LEU A 1 81 ? -6.701 -10.042 -1.245 1.00 94.12 81 LEU A C 1
ATOM 616 O O . LEU A 1 81 ? -7.535 -10.628 -1.937 1.00 94.12 81 LEU A O 1
ATOM 620 N N . GLU A 1 82 ? -6.092 -8.935 -1.672 1.00 94.25 82 GLU A N 1
ATOM 621 C CA . GLU A 1 82 ? -6.506 -8.223 -2.881 1.00 94.25 82 GLU A CA 1
ATOM 622 C C . GLU A 1 82 ? -5.697 -8.558 -4.123 1.00 94.25 82 GLU A C 1
ATOM 624 O O . GLU A 1 82 ? -6.260 -8.597 -5.218 1.00 94.25 82 GLU A O 1
ATOM 629 N N . LEU A 1 83 ? -4.386 -8.745 -4.003 1.00 95.75 83 LEU A N 1
ATOM 630 C CA . LEU A 1 83 ? -3.513 -8.820 -5.174 1.00 95.75 83 LEU A CA 1
ATOM 631 C C . LEU A 1 83 ? -3.609 -10.162 -5.905 1.00 95.75 83 LEU A C 1
ATOM 633 O O . LEU A 1 83 ? -3.262 -10.240 -7.087 1.00 95.75 83 LEU A O 1
ATOM 637 N N . TRP A 1 84 ? -4.151 -11.181 -5.241 1.00 94.44 84 TRP A N 1
ATOM 638 C CA . TRP A 1 84 ? -4.323 -12.520 -5.784 1.00 94.44 84 TRP A CA 1
ATOM 639 C C . TRP A 1 84 ? -5.722 -12.758 -6.368 1.00 94.44 84 TRP A C 1
ATOM 641 O O . TRP A 1 84 ? -6.755 -12.316 -5.859 1.00 94.44 84 TRP A O 1
ATOM 651 N N . ASP A 1 85 ? -5.754 -13.529 -7.448 1.00 90.69 85 ASP A N 1
ATOM 652 C CA . ASP A 1 85 ? -6.917 -14.260 -7.934 1.00 90.69 85 ASP A CA 1
ATOM 653 C C . ASP A 1 85 ? -6.509 -15.722 -8.099 1.00 90.69 85 ASP A C 1
ATOM 655 O O . ASP A 1 85 ? -5.874 -16.104 -9.086 1.00 90.69 85 ASP A O 1
ATOM 659 N N . LYS A 1 86 ? -6.834 -16.526 -7.081 1.00 89.19 86 LYS A N 1
ATOM 660 C CA . LYS A 1 86 ? -6.338 -17.898 -6.916 1.00 89.19 86 LYS A CA 1
ATOM 661 C C . LYS A 1 86 ? -4.806 -17.924 -6.894 1.00 89.19 86 LYS A C 1
ATOM 663 O O . LYS A 1 86 ? -4.211 -17.523 -5.906 1.00 89.19 86 LYS A O 1
ATOM 668 N N . ASP A 1 87 ? -4.185 -18.395 -7.968 1.00 89.69 87 ASP A N 1
ATOM 669 C CA . ASP A 1 87 ? -2.745 -18.574 -8.142 1.00 89.69 87 ASP A CA 1
ATOM 670 C C . ASP A 1 87 ? -2.100 -17.472 -8.998 1.00 89.69 87 ASP A C 1
ATOM 672 O O . ASP A 1 87 ? -0.927 -17.575 -9.355 1.00 89.69 87 ASP A O 1
ATOM 676 N N . ARG A 1 88 ? -2.851 -16.420 -9.356 1.00 92.25 88 ARG A N 1
ATOM 677 C CA . ARG A 1 88 ? -2.380 -15.358 -10.254 1.00 92.25 88 ARG A CA 1
ATOM 678 C C . ARG A 1 88 ? -2.433 -13.986 -9.606 1.00 92.25 88 ARG A C 1
ATOM 680 O O . ARG A 1 88 ? -3.454 -13.601 -9.043 1.00 92.25 88 ARG A O 1
ATOM 687 N N . LEU A 1 89 ? -1.361 -13.220 -9.780 1.00 93.62 89 LEU A N 1
ATOM 688 C CA . LEU A 1 89 ? -1.343 -11.801 -9.444 1.00 93.62 89 LEU A CA 1
ATOM 689 C C . LEU A 1 89 ? -2.154 -10.994 -10.460 1.00 93.62 89 LEU A C 1
ATOM 691 O O . LEU A 1 89 ? -2.168 -11.310 -11.652 1.00 93.62 89 LEU A O 1
ATOM 695 N N . ARG A 1 90 ? -2.833 -9.950 -9.979 1.00 93.75 90 ARG A N 1
ATOM 696 C CA . ARG A 1 90 ? -3.686 -9.063 -10.782 1.00 93.75 90 ARG A CA 1
ATOM 697 C C . ARG A 1 90 ? -3.019 -7.691 -10.944 1.00 93.75 90 ARG A C 1
ATOM 699 O O . ARG A 1 90 ? -3.111 -6.877 -10.019 1.00 93.75 90 ARG A O 1
ATOM 706 N N . PRO A 1 91 ? -2.379 -7.403 -12.097 1.00 93.62 91 PRO A N 1
ATOM 707 C CA . PRO A 1 91 ? -1.665 -6.146 -12.314 1.00 93.62 91 PRO A CA 1
ATOM 708 C C . PRO A 1 91 ? -2.535 -4.914 -12.073 1.00 93.62 91 PRO A C 1
ATOM 710 O O . PRO A 1 91 ? -2.082 -3.961 -11.456 1.00 93.62 91 PRO A O 1
ATOM 713 N N . GLU A 1 92 ? -3.807 -4.931 -12.474 1.00 94.88 92 GLU A N 1
ATOM 714 C CA . GLU A 1 92 ? -4.688 -3.766 -12.330 1.00 94.88 92 GLU A CA 1
ATOM 715 C C . GLU A 1 92 ? -4.962 -3.431 -10.856 1.00 94.88 92 GLU A C 1
ATOM 717 O O . GLU A 1 92 ? -5.034 -2.260 -10.482 1.00 94.88 92 GLU A O 1
ATOM 722 N N . ARG A 1 93 ? -5.068 -4.456 -9.998 1.00 95.06 93 ARG A N 1
ATOM 723 C CA . ARG A 1 93 ? -5.232 -4.261 -8.550 1.00 95.06 93 ARG A CA 1
ATOM 724 C C . ARG A 1 93 ? -3.946 -3.740 -7.924 1.00 95.06 93 ARG A C 1
ATOM 726 O O . ARG A 1 93 ? -4.001 -2.811 -7.125 1.00 95.06 93 ARG A O 1
ATOM 733 N N . ALA A 1 94 ? -2.797 -4.280 -8.326 1.00 96.75 94 ALA A N 1
ATOM 734 C CA . ALA A 1 94 ? -1.503 -3.790 -7.868 1.00 96.75 94 ALA A CA 1
ATOM 735 C C . ALA A 1 94 ? -1.279 -2.319 -8.275 1.00 96.75 94 ALA A C 1
ATOM 737 O O . ALA A 1 94 ? -0.849 -1.522 -7.445 1.00 96.75 94 ALA A O 1
ATOM 738 N N . GLN A 1 95 ? -1.655 -1.924 -9.501 1.00 97.06 95 GLN A N 1
ATOM 739 C CA . GLN A 1 95 ? -1.604 -0.525 -9.951 1.00 97.06 95 GLN A CA 1
ATOM 740 C C . GLN A 1 95 ? -2.451 0.382 -9.057 1.00 97.06 95 GLN A C 1
ATOM 742 O O . GLN A 1 95 ? -1.975 1.424 -8.606 1.00 97.06 95 GLN A O 1
ATOM 747 N N . TRP A 1 96 ? -3.693 -0.019 -8.771 1.00 95.94 96 TRP A N 1
ATOM 748 C CA . TRP A 1 96 ? -4.578 0.747 -7.895 1.00 95.94 96 TRP A CA 1
ATOM 749 C C . TRP A 1 96 ? -3.980 0.933 -6.495 1.00 95.94 96 TRP A C 1
ATOM 751 O O . TRP A 1 96 ? -4.019 2.042 -5.959 1.00 95.94 96 TRP A O 1
ATOM 761 N N . TRP A 1 97 ? -3.378 -0.121 -5.935 1.00 97.62 97 TRP A N 1
ATOM 762 C CA . TRP A 1 97 ? -2.717 -0.070 -4.630 1.00 97.62 97 TRP A CA 1
ATOM 763 C C . TRP A 1 97 ? -1.481 0.827 -4.630 1.00 97.62 97 TRP A C 1
ATOM 765 O O . TRP A 1 97 ? -1.341 1.638 -3.720 1.00 97.62 97 TRP A O 1
ATOM 775 N N . VAL A 1 98 ? -0.624 0.750 -5.652 1.00 98.00 98 VAL A N 1
ATOM 776 C CA . VAL A 1 98 ? 0.535 1.647 -5.797 1.00 98.00 98 VAL A CA 1
ATOM 777 C C . VAL A 1 98 ? 0.094 3.110 -5.817 1.00 98.00 98 VAL A C 1
ATOM 779 O O . VAL A 1 98 ? 0.665 3.925 -5.095 1.00 98.00 98 VAL A O 1
ATOM 782 N N . LEU A 1 99 ? -0.951 3.439 -6.580 1.00 98.00 99 LEU A N 1
ATOM 783 C CA . LEU A 1 99 ? -1.492 4.799 -6.637 1.00 98.00 99 LEU A CA 1
ATOM 784 C C . LEU A 1 99 ? -2.096 5.230 -5.294 1.00 98.00 99 LEU A C 1
ATOM 786 O O . LEU A 1 99 ? -1.815 6.321 -4.815 1.00 98.00 99 LEU A O 1
ATOM 790 N N . LEU A 1 100 ? -2.897 4.373 -4.651 1.00 97.75 100 LEU A N 1
ATOM 791 C CA . LEU A 1 100 ? -3.516 4.713 -3.364 1.00 97.75 100 LEU A CA 1
ATOM 792 C C . LEU A 1 100 ? -2.471 4.909 -2.257 1.00 97.75 100 LEU A C 1
ATOM 794 O O . LEU A 1 100 ? -2.568 5.842 -1.464 1.00 97.75 100 LEU A O 1
ATOM 798 N N . MET A 1 101 ? -1.458 4.043 -2.208 1.00 98.19 101 MET A N 1
ATOM 799 C CA . MET A 1 101 ? -0.361 4.156 -1.251 1.00 98.19 101 MET A CA 1
ATOM 800 C C . MET A 1 101 ? 0.453 5.434 -1.471 1.00 98.19 101 MET A C 1
ATOM 802 O O . MET A 1 101 ? 0.877 6.052 -0.494 1.00 98.19 101 MET A O 1
ATOM 806 N N . GLU A 1 102 ? 0.672 5.834 -2.727 1.00 98.12 102 GLU A N 1
ATOM 807 C CA . GLU A 1 102 ? 1.352 7.085 -3.070 1.00 98.12 102 GLU A CA 1
ATOM 808 C C . GLU A 1 102 ? 0.624 8.306 -2.500 1.00 98.12 102 GLU A C 1
ATOM 810 O O . GLU A 1 102 ? 1.251 9.148 -1.844 1.00 98.12 102 GLU A O 1
ATOM 815 N N . GLU A 1 103 ? -0.697 8.344 -2.673 1.00 97.94 103 GLU A N 1
ATOM 816 C CA . GLU A 1 103 ? -1.558 9.444 -2.238 1.00 97.94 103 GLU A CA 1
ATOM 817 C C . GLU A 1 103 ? -1.617 9.595 -0.709 1.00 97.94 103 GLU A C 1
ATOM 819 O O . GLU A 1 103 ? -1.795 10.703 -0.204 1.00 97.94 103 GLU A O 1
ATOM 824 N N . CYS A 1 104 ? -1.368 8.527 0.062 1.00 97.75 104 CYS A N 1
ATOM 825 C CA . CYS A 1 104 ? -1.229 8.615 1.523 1.00 97.75 104 CYS A CA 1
ATOM 826 C C . CYS A 1 104 ? -0.017 9.447 1.979 1.00 97.75 104 CYS A C 1
ATOM 828 O O . CYS A 1 104 ? 0.083 9.810 3.156 1.00 97.75 104 CYS A O 1
ATOM 830 N N . GLY A 1 105 ? 0.913 9.755 1.074 1.00 96.38 105 GLY A N 1
ATOM 831 C CA . GLY A 1 105 ? 2.062 10.602 1.342 1.00 96.38 105 GLY A CA 1
ATOM 832 C C . GLY A 1 105 ? 3.252 9.875 1.972 1.00 96.38 105 GLY A C 1
ATOM 833 O O . GLY A 1 105 ? 3.229 8.692 2.308 1.00 96.38 105 GLY A O 1
ATOM 834 N N . GLU A 1 106 ? 4.345 10.618 2.132 1.00 97.38 106 GLU A N 1
ATOM 835 C CA . GLU A 1 106 ? 5.664 10.052 2.437 1.00 97.38 106 GLU A CA 1
ATOM 836 C C . GLU A 1 106 ? 5.745 9.393 3.820 1.00 97.38 106 GLU A C 1
ATOM 838 O O . GLU A 1 106 ? 6.354 8.337 3.972 1.00 97.38 106 GLU A O 1
ATOM 843 N N . LYS A 1 107 ? 5.103 9.974 4.840 1.00 96.94 107 LYS A N 1
ATOM 844 C CA . LYS A 1 107 ? 5.213 9.473 6.218 1.00 96.94 107 LYS A CA 1
ATOM 845 C C . LYS A 1 107 ? 4.549 8.097 6.410 1.00 96.94 107 LYS A C 1
ATOM 847 O O . LYS A 1 107 ? 5.196 7.230 7.008 1.00 96.94 107 LYS A O 1
ATOM 852 N N . PRO A 1 108 ? 3.304 7.850 5.950 1.00 97.50 108 PRO A N 1
ATOM 853 C CA . PRO A 1 108 ? 2.738 6.501 5.951 1.00 97.50 108 PRO A CA 1
ATOM 854 C C . PRO A 1 108 ? 3.547 5.523 5.094 1.00 97.50 108 PRO A C 1
ATOM 856 O O . PRO A 1 108 ? 3.889 4.449 5.590 1.00 97.50 108 PRO A O 1
ATOM 859 N N . LEU A 1 109 ? 3.952 5.926 3.882 1.00 98.19 109 LEU A N 1
ATOM 860 C CA . LEU A 1 109 ? 4.785 5.106 2.997 1.00 98.19 109 LEU A CA 1
ATOM 861 C C . LEU A 1 109 ? 6.077 4.649 3.672 1.00 98.19 109 LEU A C 1
ATOM 863 O O . LEU A 1 109 ? 6.333 3.451 3.738 1.00 98.19 109 LEU A O 1
ATOM 867 N N . ALA A 1 110 ? 6.860 5.570 4.233 1.00 98.19 110 ALA A N 1
ATOM 868 C CA . ALA A 1 110 ? 8.115 5.252 4.910 1.00 98.19 110 ALA A CA 1
ATOM 869 C C . ALA A 1 110 ? 7.901 4.249 6.055 1.00 98.19 110 ALA A C 1
ATOM 871 O O . ALA A 1 110 ? 8.608 3.245 6.165 1.00 98.19 110 ALA A O 1
ATOM 872 N N . LYS A 1 111 ? 6.857 4.456 6.872 1.00 97.56 111 LYS A N 1
ATOM 873 C CA . LYS A 1 111 ? 6.478 3.527 7.948 1.00 97.56 111 LYS A CA 1
ATOM 874 C C . LYS A 1 111 ? 6.144 2.134 7.407 1.00 97.56 111 LYS A C 1
ATOM 876 O O . LYS A 1 111 ? 6.541 1.142 8.026 1.00 97.56 111 LYS A O 1
ATOM 881 N N . TRP A 1 112 ? 5.397 2.034 6.312 1.00 98.38 112 TRP A N 1
ATOM 882 C CA . TRP A 1 112 ? 5.041 0.745 5.723 1.00 98.38 112 TRP A CA 1
ATOM 883 C C . TRP A 1 112 ? 6.249 0.069 5.092 1.00 98.38 112 TRP A C 1
ATOM 885 O O . TRP A 1 112 ? 6.592 -1.028 5.512 1.00 98.38 112 TRP A O 1
ATOM 895 N N . LEU A 1 113 ? 6.951 0.744 4.186 1.00 97.88 113 LEU A N 1
ATOM 896 C CA . LEU A 1 113 ? 8.094 0.213 3.436 1.00 97.88 113 LEU A CA 1
ATOM 897 C C . LEU A 1 113 ? 9.240 -0.239 4.351 1.00 97.88 113 LEU A C 1
ATOM 899 O O 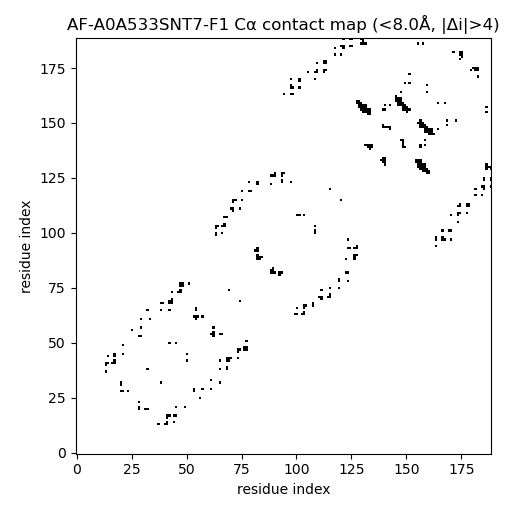. LEU A 1 113 ? 9.878 -1.266 4.113 1.00 97.88 113 LEU A O 1
ATOM 903 N N . LYS A 1 114 ? 9.445 0.458 5.472 1.00 96.94 114 LYS A N 1
ATOM 904 C CA . LYS A 1 114 ? 10.396 0.030 6.500 1.00 96.94 114 LYS A CA 1
ATOM 905 C C . LYS A 1 114 ? 10.053 -1.332 7.102 1.00 96.94 114 LYS A C 1
ATOM 907 O O . LYS A 1 114 ? 10.963 -2.112 7.374 1.00 96.94 114 LYS A O 1
ATOM 912 N N . ASN A 1 115 ? 8.772 -1.645 7.295 1.00 97.38 115 ASN A N 1
ATOM 913 C CA . ASN A 1 115 ? 8.323 -2.804 8.079 1.00 97.38 115 ASN A CA 1
ATOM 914 C C . ASN A 1 115 ? 7.622 -3.903 7.264 1.00 97.38 115 ASN A C 1
ATOM 916 O O . ASN A 1 115 ? 7.412 -4.972 7.810 1.00 97.38 115 ASN A O 1
ATOM 920 N N . ILE A 1 116 ? 7.267 -3.653 6.003 1.00 97.12 116 ILE A N 1
ATOM 921 C CA . ILE A 1 116 ? 6.608 -4.622 5.116 1.00 97.12 116 ILE A CA 1
ATOM 922 C C . ILE A 1 116 ? 7.568 -5.761 4.774 1.00 97.12 116 ILE A C 1
ATOM 924 O O . ILE A 1 116 ? 8.761 -5.501 4.589 1.00 97.12 116 ILE A O 1
ATOM 928 N N . ASP A 1 117 ? 7.096 -6.998 4.700 1.00 97.06 117 ASP A N 1
ATOM 929 C CA . ASP A 1 117 ? 7.976 -8.119 4.392 1.00 97.06 117 ASP A CA 1
ATOM 930 C C . ASP A 1 117 ? 8.318 -8.178 2.898 1.00 97.06 117 ASP A C 1
ATOM 932 O O . ASP A 1 117 ? 7.692 -7.557 2.035 1.00 97.06 117 ASP A O 1
ATOM 936 N N . TYR A 1 118 ? 9.387 -8.914 2.597 1.00 96.56 118 TYR A N 1
ATOM 937 C CA . TYR A 1 118 ? 9.895 -9.087 1.238 1.00 96.56 118 TYR A CA 1
ATOM 938 C C . TYR A 1 118 ? 8.856 -9.730 0.310 1.00 96.56 118 TYR A C 1
ATOM 940 O O . TYR A 1 118 ? 8.761 -9.360 -0.858 1.00 96.56 118 TYR A O 1
ATOM 948 N N . ALA A 1 119 ? 8.047 -10.654 0.838 1.00 94.31 119 ALA A N 1
ATOM 949 C CA . ALA A 1 119 ? 7.012 -11.332 0.071 1.00 94.31 119 ALA A CA 1
ATOM 950 C C . ALA A 1 119 ? 5.953 -10.349 -0.447 1.00 94.31 119 ALA A C 1
ATOM 952 O O . ALA A 1 119 ? 5.671 -10.354 -1.643 1.00 94.31 119 ALA A O 1
ATOM 953 N N . GLU A 1 120 ? 5.419 -9.452 0.392 1.00 95.50 120 GLU A N 1
ATOM 954 C CA . GLU A 1 120 ? 4.410 -8.492 -0.076 1.00 95.50 120 GLU A CA 1
ATOM 955 C C . GLU A 1 120 ? 4.991 -7.456 -1.039 1.00 95.50 120 GLU A C 1
ATOM 957 O O . GLU 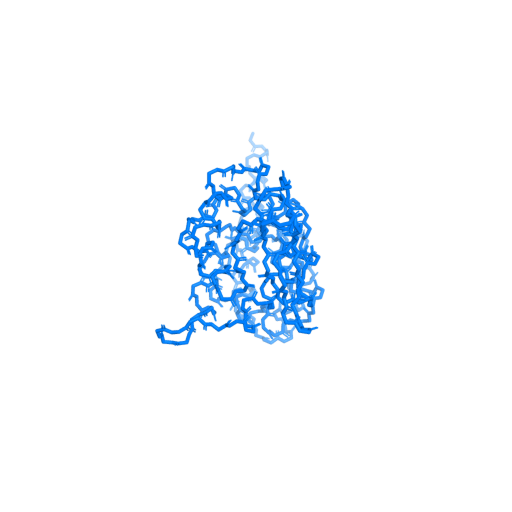A 1 120 ? 4.286 -7.015 -1.944 1.00 95.50 120 GLU A O 1
ATOM 962 N N . LEU A 1 121 ? 6.273 -7.098 -0.905 1.00 96.81 121 LEU A N 1
ATOM 963 C CA . LEU A 1 121 ? 6.945 -6.268 -1.908 1.00 96.81 121 LEU A CA 1
ATOM 964 C C . LEU A 1 121 ? 7.002 -6.966 -3.266 1.00 96.81 121 LEU A C 1
ATOM 966 O O . LEU A 1 121 ? 6.694 -6.333 -4.276 1.00 96.81 121 LEU A O 1
ATOM 970 N N . SER A 1 122 ? 7.334 -8.260 -3.297 1.00 94.56 122 SER A N 1
ATOM 971 C CA . SER A 1 122 ? 7.310 -9.022 -4.546 1.00 94.56 122 SER A CA 1
ATOM 972 C C . SER A 1 122 ? 5.905 -9.115 -5.123 1.00 94.56 122 SER A C 1
ATOM 974 O O . SER A 1 122 ? 5.712 -8.842 -6.298 1.00 94.56 122 SER A O 1
ATOM 976 N N . VAL A 1 123 ? 4.903 -9.433 -4.305 1.00 94.25 123 VAL A N 1
ATOM 977 C CA . VAL A 1 123 ? 3.500 -9.521 -4.747 1.00 94.25 123 VAL A CA 1
ATOM 978 C C . VAL A 1 123 ? 3.006 -8.181 -5.311 1.00 94.25 123 VAL A C 1
ATOM 980 O O . VAL A 1 123 ? 2.283 -8.168 -6.308 1.00 94.25 123 VAL A O 1
ATOM 983 N N . LEU A 1 124 ? 3.416 -7.054 -4.720 1.00 96.69 124 LEU A N 1
ATOM 984 C CA . LEU A 1 124 ? 3.039 -5.717 -5.180 1.00 96.69 124 LEU A CA 1
ATOM 985 C C . LEU A 1 124 ? 3.736 -5.322 -6.489 1.00 96.69 124 LEU A C 1
ATOM 987 O O . LEU A 1 124 ? 3.083 -4.769 -7.373 1.00 96.69 124 LEU A O 1
ATOM 991 N N . PHE A 1 125 ? 5.041 -5.584 -6.622 1.00 96.56 125 PHE A N 1
ATOM 992 C CA . PHE A 1 125 ? 5.841 -5.073 -7.741 1.00 96.56 125 PHE A CA 1
ATOM 993 C C . PHE A 1 125 ? 6.068 -6.064 -8.887 1.00 96.56 125 PHE A C 1
ATOM 995 O O . PHE A 1 125 ? 6.134 -5.605 -10.023 1.00 96.56 125 PHE A O 1
ATOM 1002 N N . ALA A 1 126 ? 6.090 -7.382 -8.658 1.00 94.19 126 ALA A N 1
ATOM 1003 C CA . ALA A 1 126 ? 6.254 -8.389 -9.719 1.00 94.19 126 ALA A CA 1
ATOM 1004 C C . ALA A 1 126 ? 5.302 -8.208 -10.920 1.00 94.19 126 ALA A C 1
ATOM 1006 O O . ALA A 1 126 ? 5.747 -8.325 -12.061 1.00 94.19 126 ALA A O 1
ATOM 1007 N N . PRO A 1 127 ? 3.996 -7.911 -10.732 1.00 94.44 127 PRO A N 1
ATOM 1008 C CA . PRO A 1 127 ? 3.090 -7.754 -11.867 1.00 94.44 127 PRO A CA 1
ATOM 1009 C C . PRO A 1 127 ? 3.194 -6.373 -12.535 1.00 94.44 127 PRO A C 1
ATOM 1011 O O . PRO A 1 127 ? 2.506 -6.133 -13.526 1.00 94.44 127 PRO A O 1
ATOM 1014 N N . LEU A 1 128 ? 3.994 -5.453 -11.982 1.00 95.31 128 LEU A N 1
ATOM 1015 C CA . LEU A 1 128 ? 4.052 -4.044 -12.378 1.00 95.31 128 LEU A CA 1
ATOM 1016 C C . LEU A 1 128 ? 5.409 -3.599 -12.904 1.00 95.31 128 LEU A C 1
ATOM 1018 O O . LEU A 1 128 ? 5.457 -2.653 -13.680 1.00 95.31 128 LEU A O 1
ATOM 1022 N N . ALA A 1 129 ? 6.492 -4.199 -12.426 1.00 93.94 129 ALA A N 1
ATOM 1023 C CA . ALA A 1 129 ? 7.834 -3.687 -12.606 1.00 93.94 129 ALA A CA 1
ATOM 1024 C C . ALA A 1 129 ? 8.759 -4.786 -13.107 1.00 93.94 129 ALA A C 1
ATOM 1026 O O . ALA A 1 129 ? 8.802 -5.877 -12.549 1.00 93.94 129 ALA A O 1
ATOM 1027 N N . LYS A 1 130 ? 9.528 -4.467 -14.147 1.00 92.94 130 LYS A N 1
ATOM 1028 C CA . LYS A 1 130 ? 10.634 -5.296 -14.626 1.00 92.94 130 LYS A CA 1
ATOM 1029 C C . LYS A 1 130 ? 11.932 -4.543 -14.401 1.00 92.94 130 LYS A C 1
ATOM 1031 O O . LYS A 1 130 ? 12.084 -3.431 -14.911 1.00 92.94 130 LYS A O 1
ATOM 1036 N N . ALA A 1 131 ? 12.847 -5.139 -13.650 1.00 92.94 131 ALA A N 1
ATOM 1037 C CA . ALA A 1 131 ? 14.192 -4.615 -13.487 1.00 92.94 131 ALA A CA 1
ATOM 1038 C C . ALA A 1 131 ? 15.106 -5.119 -14.612 1.00 92.94 131 ALA A C 1
ATOM 1040 O O . ALA A 1 131 ? 15.047 -6.279 -15.018 1.00 92.94 131 ALA A O 1
ATOM 1041 N N . SER A 1 132 ? 15.957 -4.242 -15.132 1.00 90.69 132 SER A N 1
ATOM 1042 C CA . SER A 1 132 ? 16.945 -4.577 -16.161 1.00 90.69 132 SER A CA 1
ATOM 1043 C C . SER A 1 132 ? 18.159 -3.658 -16.068 1.00 90.69 132 SER A C 1
ATOM 1045 O O . SER A 1 132 ? 18.104 -2.592 -15.453 1.00 90.69 132 SER A O 1
ATOM 1047 N N . PHE A 1 133 ? 19.274 -4.087 -16.652 1.00 87.94 133 PHE A N 1
ATOM 1048 C CA . PHE A 1 133 ? 20.454 -3.241 -16.809 1.00 87.94 133 PHE A CA 1
ATOM 1049 C C . PHE A 1 133 ? 20.301 -2.329 -18.028 1.00 87.94 133 PHE A C 1
ATOM 1051 O O . PHE A 1 133 ? 19.498 -2.607 -18.920 1.00 87.94 133 PHE A O 1
ATOM 1058 N N . GLN A 1 134 ? 21.103 -1.264 -18.070 1.00 82.31 134 GLN A N 1
ATOM 1059 C CA . GLN A 1 134 ? 21.294 -0.470 -19.286 1.00 82.31 134 GLN A CA 1
ATOM 1060 C C . GLN A 1 134 ? 21.612 -1.364 -20.498 1.00 82.31 134 GLN A C 1
ATOM 1062 O O . GLN A 1 134 ? 22.261 -2.409 -20.356 1.00 82.31 134 GLN A O 1
ATOM 1067 N N . ASN A 1 135 ? 21.179 -0.941 -21.685 1.00 78.94 135 ASN A N 1
ATOM 1068 C CA . ASN A 1 135 ? 21.560 -1.614 -22.925 1.00 78.94 135 ASN A CA 1
ATOM 1069 C C . ASN A 1 135 ? 23.050 -1.360 -23.262 1.00 78.94 135 ASN A C 1
ATOM 1071 O O . ASN A 1 135 ? 23.760 -0.651 -22.543 1.00 78.94 135 ASN A O 1
ATOM 1075 N N . GLU A 1 136 ? 23.544 -1.944 -24.359 1.00 76.81 136 GLU A N 1
ATOM 1076 C CA . GLU A 1 136 ? 24.945 -1.781 -24.793 1.00 76.81 136 GLU A CA 1
ATOM 1077 C C . GLU A 1 136 ? 25.329 -0.314 -25.080 1.00 76.81 136 GLU A C 1
ATOM 1079 O O . GLU A 1 136 ? 26.508 0.036 -25.016 1.00 76.81 136 GLU A O 1
ATOM 1084 N N . GLU A 1 137 ? 24.343 0.547 -25.338 1.00 78.62 137 GLU A N 1
ATOM 1085 C CA . GLU A 1 137 ? 24.504 1.977 -25.627 1.00 78.62 137 GLU A CA 1
ATOM 1086 C C . GLU A 1 137 ? 24.404 2.856 -24.363 1.00 78.62 137 GLU A C 1
ATOM 1088 O O . GLU A 1 137 ? 24.603 4.069 -24.427 1.00 78.62 137 GLU A O 1
ATOM 1093 N N . GLY A 1 138 ? 24.159 2.255 -23.190 1.00 75.19 138 GLY A N 1
ATOM 1094 C CA . GLY A 1 138 ? 23.985 2.969 -21.921 1.00 75.19 138 GLY A CA 1
ATOM 1095 C C . GLY A 1 138 ? 22.619 3.646 -21.774 1.00 75.19 138 GLY A C 1
ATOM 1096 O O . GLY A 1 138 ? 22.427 4.472 -20.880 1.00 75.19 138 GLY A O 1
ATOM 1097 N N . GLU A 1 139 ? 21.672 3.317 -22.648 1.00 75.56 139 GLU A N 1
ATOM 1098 C CA . GLU A 1 139 ? 20.319 3.855 -22.645 1.00 75.56 139 GLU A CA 1
ATOM 1099 C C . GLU A 1 139 ? 19.370 2.982 -21.803 1.00 75.56 139 GLU A C 1
ATOM 1101 O O . GLU A 1 139 ? 19.655 1.801 -21.540 1.00 75.56 139 GLU A O 1
ATOM 1106 N N . PRO A 1 140 ? 18.228 3.545 -21.354 1.00 75.81 140 PRO A N 1
ATOM 1107 C CA . PRO A 1 140 ? 17.165 2.750 -20.763 1.00 75.81 140 PRO A CA 1
ATOM 1108 C C . PRO A 1 140 ? 16.730 1.633 -21.726 1.00 75.81 140 PRO A C 1
ATOM 1110 O O . PRO A 1 140 ? 16.743 1.838 -22.940 1.00 75.81 140 PRO A O 1
ATOM 1113 N N . PRO A 1 141 ? 16.286 0.474 -21.216 1.00 77.88 141 PRO A N 1
ATOM 1114 C CA . PRO A 1 141 ? 15.634 -0.532 -22.052 1.00 77.88 141 PRO A CA 1
ATOM 1115 C C . PRO A 1 141 ? 14.446 0.090 -22.803 1.00 77.88 141 PRO A C 1
ATOM 1117 O O . PRO A 1 141 ? 13.671 0.860 -22.218 1.00 77.88 141 PRO A O 1
ATOM 1120 N N . GLU A 1 142 ? 14.289 -0.264 -24.082 1.00 72.69 142 GLU A N 1
ATOM 1121 C CA . GLU A 1 142 ? 13.101 0.103 -24.856 1.00 72.69 142 GLU A CA 1
ATOM 1122 C C . GLU A 1 142 ? 11.857 -0.513 -24.197 1.00 72.69 142 GLU A C 1
ATOM 1124 O O . GLU A 1 142 ? 11.752 -1.733 -24.050 1.00 72.69 142 GLU A O 1
ATOM 1129 N N . GLY A 1 143 ? 10.930 0.346 -23.771 1.00 72.06 143 GLY A N 1
ATOM 1130 C CA . GLY A 1 143 ? 9.611 -0.051 -23.279 1.00 72.06 143 GLY A CA 1
ATOM 1131 C C . GLY A 1 143 ? 8.571 -0.058 -24.398 1.00 72.06 143 GLY A C 1
ATOM 1132 O O . GLY A 1 143 ? 8.768 0.546 -25.454 1.00 72.06 143 GLY A O 1
ATOM 1133 N N . GLY A 1 144 ? 7.438 -0.723 -24.166 1.00 80.06 144 GLY A N 1
ATOM 1134 C CA . GLY A 1 144 ? 6.268 -0.586 -25.040 1.00 80.06 144 GLY A CA 1
ATOM 1135 C C . GLY A 1 144 ? 5.651 0.822 -24.995 1.00 80.06 144 GLY A C 1
ATOM 1136 O O . GLY A 1 144 ? 5.949 1.613 -24.106 1.00 80.06 144 GLY A O 1
ATOM 1137 N N . GLU A 1 145 ? 4.725 1.124 -25.914 1.00 82.88 145 GLU A N 1
ATOM 1138 C CA . GLU A 1 145 ? 4.057 2.443 -26.009 1.00 82.88 145 GLU A CA 1
ATOM 1139 C C . GLU A 1 145 ? 3.348 2.892 -24.711 1.00 82.88 145 GLU A C 1
ATOM 1141 O O . GLU A 1 145 ? 3.176 4.088 -24.482 1.00 82.88 145 GLU A O 1
ATOM 1146 N N . GLU A 1 146 ? 2.943 1.949 -23.853 1.00 91.19 146 GLU A N 1
ATOM 1147 C CA . GLU A 1 146 ? 2.269 2.213 -22.571 1.00 91.19 146 GLU A CA 1
ATOM 1148 C C . GLU A 1 146 ? 3.170 2.000 -21.340 1.00 91.19 146 GLU A C 1
ATOM 1150 O O . GLU A 1 146 ? 2.691 2.013 -20.201 1.00 91.19 146 GLU A O 1
ATOM 1155 N N . GLU A 1 147 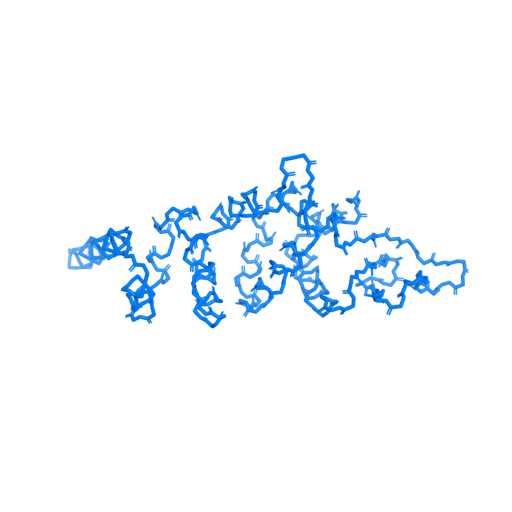? 4.470 1.801 -21.544 1.00 93.19 147 GLU A N 1
ATOM 1156 C CA . GLU A 1 147 ? 5.453 1.603 -20.484 1.00 93.19 147 GLU A CA 1
ATOM 1157 C C . GLU A 1 147 ? 6.377 2.822 -20.363 1.00 93.19 147 GLU A C 1
ATOM 1159 O O . GLU A 1 147 ? 6.597 3.580 -21.305 1.00 93.19 147 GLU A O 1
ATOM 1164 N N . ALA A 1 148 ? 6.918 3.024 -19.167 1.00 93.38 148 ALA A N 1
ATOM 1165 C CA . ALA A 1 148 ? 7.921 4.036 -18.895 1.00 93.38 148 ALA A CA 1
ATOM 1166 C C . ALA A 1 148 ? 9.087 3.411 -18.128 1.00 93.38 148 ALA A C 1
ATOM 1168 O O . ALA A 1 148 ? 8.888 2.658 -17.168 1.00 93.38 148 ALA A O 1
ATOM 1169 N N . SER A 1 149 ? 10.300 3.761 -18.553 1.00 93.44 149 SER A N 1
ATOM 1170 C CA . SER A 1 149 ? 11.547 3.276 -17.968 1.00 93.44 149 SER A CA 1
ATOM 1171 C C . SER A 1 149 ? 12.197 4.354 -17.111 1.00 93.44 149 SER A C 1
ATOM 1173 O O . SER A 1 149 ? 12.291 5.518 -17.506 1.00 93.44 149 SER A O 1
ATOM 1175 N N . PHE A 1 150 ? 12.693 3.977 -15.935 1.00 94.00 150 PHE A N 1
ATOM 1176 C CA . PHE A 1 150 ? 13.439 4.889 -15.079 1.00 94.00 150 PHE A CA 1
ATOM 1177 C C . PHE A 1 150 ? 14.483 4.205 -14.215 1.00 94.00 150 PHE A C 1
ATOM 1179 O O . PHE A 1 150 ? 14.339 3.047 -13.844 1.00 94.00 150 PHE A O 1
ATOM 1186 N N . SER A 1 151 ? 15.507 4.962 -13.829 1.00 93.56 151 SER A N 1
ATOM 1187 C CA . SER A 1 151 ? 16.532 4.512 -12.892 1.00 93.56 151 SER A CA 1
ATOM 1188 C C . SER A 1 151 ? 16.630 5.440 -11.680 1.00 93.56 151 SER A C 1
ATOM 1190 O O . SER A 1 151 ? 16.372 6.643 -11.782 1.00 93.56 151 SER A O 1
ATOM 1192 N N . LEU A 1 152 ? 16.998 4.869 -10.528 1.00 94.81 152 LEU A N 1
ATOM 1193 C CA . LEU A 1 152 ? 17.298 5.601 -9.288 1.00 94.81 152 LEU A CA 1
ATOM 1194 C C . LEU A 1 152 ? 18.805 5.669 -8.979 1.00 94.81 152 LEU A C 1
ATOM 1196 O O . LEU A 1 152 ? 19.216 6.387 -8.062 1.00 94.81 152 LEU A O 1
ATOM 1200 N N . ASP A 1 153 ? 19.625 4.901 -9.695 1.00 90.62 153 ASP A N 1
ATOM 1201 C CA . ASP A 1 153 ? 21.075 4.790 -9.499 1.00 90.62 153 ASP A CA 1
ATOM 1202 C C . ASP A 1 153 ? 21.890 4.965 -10.793 1.00 90.62 153 ASP A C 1
ATOM 1204 O O . ASP A 1 153 ? 23.116 5.026 -10.732 1.00 90.62 153 ASP A O 1
ATOM 1208 N N . GLY A 1 154 ? 21.219 5.094 -11.939 1.00 88.00 154 GLY A N 1
ATOM 1209 C CA . GLY A 1 154 ? 21.823 5.201 -13.265 1.00 88.00 154 GLY A CA 1
ATOM 1210 C C . GLY A 1 154 ? 22.284 3.867 -13.856 1.00 88.00 154 GLY A C 1
ATOM 1211 O O . GLY A 1 154 ? 22.863 3.878 -14.934 1.00 88.00 154 GLY A O 1
ATOM 1212 N N . VAL A 1 155 ? 22.057 2.739 -13.173 1.00 87.75 155 VAL A N 1
ATOM 1213 C CA . VAL A 1 155 ? 22.550 1.411 -13.581 1.00 87.75 155 VAL A CA 1
ATOM 1214 C C . VAL A 1 155 ? 21.400 0.427 -13.772 1.00 87.75 155 VAL A C 1
ATOM 1216 O O . VAL A 1 155 ? 21.350 -0.270 -14.786 1.00 87.75 155 VAL A O 1
ATOM 1219 N N . HIS A 1 156 ? 20.470 0.381 -12.817 1.00 91.12 156 HIS A N 1
ATOM 1220 C CA . HIS A 1 156 ? 19.293 -0.477 -12.867 1.00 91.12 156 HIS A CA 1
ATOM 1221 C C . HIS A 1 156 ? 18.075 0.337 -13.290 1.00 91.12 156 HIS A C 1
ATOM 1223 O O . HIS A 1 156 ? 17.773 1.379 -12.699 1.00 91.12 156 HIS A O 1
ATOM 1229 N N . PHE A 1 157 ? 17.363 -0.154 -14.295 1.00 93.25 157 PHE A N 1
ATOM 1230 C CA . PHE A 1 157 ? 16.146 0.446 -14.815 1.00 93.25 157 PHE A CA 1
ATOM 1231 C C . PHE A 1 157 ? 14.931 -0.389 -14.437 1.00 93.25 157 PHE A C 1
ATOM 1233 O O . PHE A 1 157 ? 14.900 -1.595 -14.673 1.00 93.25 157 PHE A O 1
ATOM 1240 N N . PHE A 1 158 ? 13.914 0.277 -13.900 1.00 94.38 158 PHE A N 1
ATOM 1241 C CA . PHE A 1 158 ? 12.566 -0.251 -13.780 1.00 94.38 158 PHE A CA 1
ATOM 1242 C C . PHE A 1 158 ? 11.763 0.151 -15.007 1.00 94.38 158 PHE A C 1
ATOM 1244 O O . PHE A 1 158 ? 11.681 1.337 -15.321 1.00 94.38 158 PHE A O 1
ATOM 1251 N N . THR A 1 159 ? 11.142 -0.827 -15.656 1.00 94.81 159 THR A N 1
ATOM 1252 C CA . THR A 1 159 ? 10.091 -0.609 -16.655 1.00 94.81 159 THR A CA 1
ATOM 1253 C C . THR A 1 159 ? 8.747 -0.896 -16.000 1.00 94.81 159 THR A C 1
ATOM 1255 O O . THR A 1 159 ? 8.551 -1.994 -15.477 1.00 94.81 159 THR A O 1
ATOM 1258 N N . VAL A 1 160 ? 7.847 0.088 -15.993 1.00 95.88 160 VAL A N 1
ATOM 1259 C CA . VAL A 1 160 ? 6.511 0.002 -15.376 1.00 95.88 160 VAL A CA 1
ATOM 1260 C C . VAL A 1 160 ? 5.441 0.576 -16.309 1.00 95.88 160 VAL A C 1
ATOM 1262 O O . VAL A 1 160 ? 5.785 1.352 -17.201 1.00 95.88 160 VAL A O 1
ATOM 1265 N N . PRO A 1 161 ? 4.140 0.292 -16.108 1.00 96.06 161 PRO A N 1
ATOM 1266 C CA . PRO A 1 161 ? 3.081 1.007 -16.813 1.00 96.06 161 PRO A CA 1
ATOM 1267 C C . PRO A 1 161 ? 3.202 2.522 -16.614 1.00 96.06 161 PRO A C 1
ATOM 1269 O O . PRO A 1 161 ? 3.269 3.005 -15.480 1.00 96.06 161 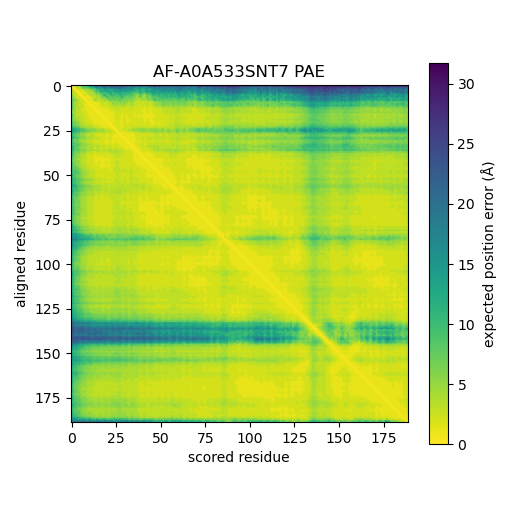PRO A O 1
ATOM 1272 N N . ALA A 1 162 ? 3.161 3.289 -17.704 1.00 95.19 162 ALA A N 1
ATOM 1273 C CA . ALA A 1 162 ? 3.396 4.735 -17.688 1.00 95.19 162 ALA A CA 1
ATOM 1274 C C . ALA A 1 162 ? 2.456 5.484 -16.723 1.00 95.19 162 ALA A C 1
ATOM 1276 O O . ALA A 1 162 ? 2.851 6.453 -16.080 1.00 95.19 162 ALA A O 1
ATOM 1277 N N . LYS A 1 163 ? 1.222 4.988 -16.553 1.00 95.88 163 LYS A N 1
ATOM 1278 C CA . LYS A 1 163 ? 0.211 5.556 -15.643 1.00 95.88 163 LYS A CA 1
ATOM 1279 C C . LYS A 1 163 ? 0.619 5.543 -14.169 1.00 95.88 163 LYS A C 1
ATOM 1281 O O . LYS A 1 163 ? 0.120 6.368 -13.411 1.00 95.88 163 LYS A O 1
ATOM 1286 N N . ILE A 1 164 ? 1.475 4.608 -13.757 1.00 97.44 164 ILE A N 1
ATOM 1287 C CA . ILE A 1 164 ? 1.917 4.482 -12.363 1.00 97.44 164 ILE A CA 1
ATOM 1288 C C . ILE A 1 164 ? 3.359 4.935 -12.155 1.00 97.44 164 ILE A C 1
ATOM 1290 O O . ILE A 1 164 ? 3.826 4.909 -11.022 1.00 97.44 164 ILE A O 1
ATOM 1294 N N . GLU A 1 165 ? 4.074 5.330 -13.210 1.00 96.81 165 GLU A N 1
ATOM 1295 C CA . GLU A 1 165 ? 5.506 5.633 -13.138 1.00 96.81 165 GLU A CA 1
ATOM 1296 C C . GLU A 1 165 ? 5.861 6.649 -12.041 1.00 96.81 165 GLU A C 1
ATOM 1298 O O . GLU A 1 165 ? 6.733 6.325 -11.228 1.00 96.81 165 GLU A O 1
ATOM 1303 N N . PRO A 1 166 ? 5.160 7.793 -11.896 1.00 97.75 166 PRO A N 1
ATOM 1304 C CA . PRO A 1 166 ? 5.494 8.755 -10.848 1.00 97.75 166 PRO A CA 1
ATOM 1305 C C . PRO A 1 166 ? 5.336 8.158 -9.445 1.00 97.75 166 PRO A C 1
ATOM 1307 O O . PRO A 1 166 ? 6.166 8.385 -8.559 1.00 97.75 166 PRO A O 1
ATOM 1310 N N . ALA A 1 167 ? 4.294 7.343 -9.256 1.00 98.38 167 ALA A N 1
ATOM 1311 C CA . ALA A 1 167 ? 4.001 6.689 -7.991 1.00 98.38 167 ALA A CA 1
ATOM 1312 C C . ALA A 1 167 ? 4.998 5.575 -7.668 1.00 98.38 167 ALA A C 1
ATOM 1314 O O . ALA A 1 167 ? 5.574 5.555 -6.579 1.00 98.38 167 ALA A O 1
ATOM 1315 N N . ALA A 1 168 ? 5.270 4.697 -8.633 1.00 98.12 168 ALA A N 1
ATOM 1316 C CA . ALA A 1 168 ? 6.262 3.639 -8.511 1.00 98.12 168 ALA A CA 1
ATOM 1317 C C . ALA A 1 168 ? 7.647 4.223 -8.209 1.00 98.12 168 ALA A C 1
ATOM 1319 O O . ALA A 1 168 ? 8.302 3.788 -7.261 1.00 98.12 168 ALA A O 1
ATOM 1320 N N . ARG A 1 169 ? 8.066 5.268 -8.936 1.00 98.12 169 ARG A N 1
ATOM 1321 C CA . ARG A 1 169 ? 9.333 5.966 -8.691 1.00 98.12 169 ARG A CA 1
ATOM 1322 C C . ARG A 1 169 ? 9.413 6.505 -7.270 1.00 98.12 169 ARG A C 1
ATOM 1324 O O . ARG A 1 169 ? 10.426 6.291 -6.600 1.00 98.12 169 ARG A O 1
ATOM 1331 N N . LYS A 1 170 ? 8.376 7.199 -6.794 1.00 98.38 170 LYS A N 1
ATOM 1332 C CA . LYS A 1 170 ? 8.355 7.770 -5.440 1.00 98.38 170 LYS A CA 1
ATOM 1333 C C . LYS A 1 170 ? 8.420 6.681 -4.371 1.00 98.38 170 LYS A C 1
ATOM 1335 O O . LYS A 1 170 ? 9.253 6.773 -3.470 1.00 98.38 170 LYS A O 1
ATOM 1340 N N . ILE A 1 171 ? 7.611 5.629 -4.495 1.00 98.44 171 ILE A N 1
ATOM 1341 C CA . ILE A 1 171 ? 7.605 4.507 -3.547 1.00 98.44 171 ILE A CA 1
ATOM 1342 C C . ILE A 1 171 ? 8.965 3.800 -3.526 1.00 98.44 171 ILE A C 1
ATOM 1344 O O . ILE A 1 171 ? 9.510 3.577 -2.447 1.00 98.44 171 ILE A O 1
ATOM 1348 N N . LEU A 1 172 ? 9.557 3.503 -4.686 1.00 98.06 172 LEU A N 1
ATOM 1349 C CA . LEU A 1 172 ? 10.868 2.849 -4.771 1.00 98.06 172 LEU A CA 1
ATOM 1350 C C . LEU A 1 172 ? 12.004 3.746 -4.265 1.00 98.06 172 LEU A C 1
ATOM 1352 O O . LEU A 1 172 ? 12.953 3.249 -3.657 1.00 98.06 172 LEU A O 1
ATOM 1356 N N . THR A 1 173 ? 11.891 5.065 -4.441 1.00 98.19 173 THR A N 1
ATOM 1357 C CA . THR A 1 173 ? 12.830 6.035 -3.857 1.00 98.19 173 THR A CA 1
ATOM 1358 C C . THR A 1 173 ? 12.789 5.977 -2.332 1.00 98.19 173 THR A C 1
ATOM 1360 O O . THR A 1 173 ? 13.834 5.824 -1.699 1.00 98.19 173 THR A O 1
ATOM 1363 N N . ILE A 1 174 ? 11.592 6.017 -1.739 1.00 98.31 174 ILE A N 1
ATOM 1364 C CA . ILE A 1 174 ? 11.424 5.908 -0.284 1.00 98.31 174 ILE A CA 1
ATOM 1365 C C . ILE A 1 174 ? 11.893 4.532 0.204 1.00 98.31 174 ILE A C 1
ATOM 1367 O O . ILE A 1 174 ? 12.612 4.451 1.197 1.00 98.31 174 ILE A O 1
ATOM 1371 N N . LEU A 1 175 ? 11.563 3.449 -0.508 1.00 98.19 175 LEU A N 1
ATOM 1372 C CA . LEU A 1 175 ? 12.002 2.096 -0.160 1.00 98.19 175 LEU A CA 1
ATOM 1373 C C . LEU A 1 175 ? 13.529 2.001 -0.114 1.00 98.19 175 LEU A C 1
ATOM 1375 O O . LEU A 1 175 ? 14.074 1.465 0.846 1.00 98.19 175 LEU A O 1
ATOM 1379 N N . ARG A 1 176 ? 14.224 2.568 -1.106 1.00 97.06 176 ARG A N 1
ATOM 1380 C CA . ARG A 1 176 ? 15.691 2.605 -1.141 1.00 97.06 176 ARG A CA 1
ATOM 1381 C C . ARG A 1 176 ? 16.279 3.361 0.049 1.00 97.06 176 ARG A C 1
ATOM 1383 O O . ARG A 1 176 ? 17.307 2.934 0.573 1.00 97.06 176 ARG A O 1
ATOM 1390 N N . MET A 1 177 ? 15.643 4.456 0.467 1.00 96.88 177 MET A N 1
ATOM 1391 C CA . MET A 1 177 ? 16.069 5.254 1.621 1.00 96.88 177 MET A CA 1
ATOM 1392 C C . MET A 1 177 ? 15.821 4.534 2.954 1.00 96.88 177 MET A C 1
ATOM 1394 O O . MET A 1 177 ? 16.692 4.544 3.821 1.00 96.88 177 MET A O 1
ATOM 1398 N N . GLU A 1 178 ? 14.663 3.889 3.115 1.00 97.38 178 GLU A N 1
ATOM 1399 C CA . GLU A 1 178 ? 14.281 3.190 4.351 1.00 97.38 178 GLU A CA 1
ATOM 1400 C C . GLU A 1 178 ? 14.963 1.823 4.504 1.00 97.38 178 GLU A C 1
ATOM 1402 O O . GLU A 1 178 ? 15.287 1.399 5.616 1.00 97.38 178 GLU A O 1
ATOM 1407 N N . SER A 1 179 ? 15.175 1.105 3.399 1.00 97.25 179 SER A N 1
ATOM 1408 C CA . SER A 1 179 ? 15.830 -0.201 3.385 1.00 97.25 179 SER A CA 1
ATOM 1409 C C . SER A 1 179 ? 16.417 -0.530 2.014 1.00 97.25 179 SER A C 1
ATOM 1411 O O . SER A 1 179 ? 15.747 -1.051 1.121 1.00 97.25 179 SER A O 1
ATOM 1413 N N . HIS A 1 180 ? 17.728 -0.325 1.879 1.00 95.12 180 HIS A N 1
ATOM 1414 C CA . HIS A 1 180 ? 18.436 -0.681 0.652 1.00 95.12 180 HIS A CA 1
ATOM 1415 C C . HIS A 1 180 ? 18.301 -2.174 0.295 1.00 95.12 180 HIS A C 1
ATOM 1417 O O . HIS A 1 180 ? 18.151 -2.501 -0.873 1.00 95.12 180 HIS A O 1
ATOM 1423 N N . GLN A 1 181 ? 18.271 -3.074 1.285 1.00 97.06 181 GLN A N 1
ATOM 1424 C CA . GLN A 1 181 ? 18.094 -4.517 1.058 1.00 97.06 181 GLN A CA 1
ATOM 1425 C C . GLN A 1 181 ? 16.732 -4.855 0.438 1.00 97.06 181 GLN A C 1
ATOM 1427 O O . GLN A 1 181 ? 16.661 -5.634 -0.505 1.00 97.06 181 GLN A O 1
ATOM 1432 N N . LYS A 1 182 ? 15.648 -4.229 0.910 1.00 97.12 182 LYS A N 1
ATOM 1433 C CA . LYS A 1 182 ? 14.317 -4.420 0.315 1.00 97.12 182 LYS A CA 1
ATOM 1434 C C . LYS A 1 182 ? 14.220 -3.835 -1.088 1.00 97.12 182 LYS A C 1
ATOM 1436 O O . LYS A 1 182 ? 13.553 -4.406 -1.938 1.00 97.12 182 LYS A O 1
ATOM 1441 N N . TYR A 1 183 ? 14.905 -2.722 -1.339 1.00 96.88 183 TYR A N 1
ATOM 1442 C CA . TYR A 1 183 ? 15.026 -2.180 -2.688 1.00 96.88 183 TYR A CA 1
ATOM 1443 C C . TYR A 1 183 ? 15.742 -3.155 -3.637 1.00 96.88 183 TYR A C 1
ATOM 1445 O O . TYR A 1 183 ? 15.243 -3.394 -4.731 1.00 96.88 183 TYR A O 1
ATOM 1453 N N . LEU A 1 184 ? 16.863 -3.753 -3.208 1.00 95.50 184 LEU A N 1
ATOM 1454 C CA . LEU A 1 184 ? 17.570 -4.771 -3.996 1.00 95.50 184 LEU A CA 1
ATOM 1455 C C . LEU A 1 184 ? 16.686 -5.992 -4.269 1.00 95.50 184 LEU A C 1
ATOM 1457 O O . LEU A 1 184 ? 16.632 -6.461 -5.394 1.00 95.50 184 LEU A O 1
ATOM 1461 N N . HIS A 1 185 ? 15.917 -6.446 -3.281 1.00 95.69 185 HIS A N 1
ATOM 1462 C CA . HIS A 1 185 ? 14.966 -7.543 -3.472 1.00 95.69 185 HIS A CA 1
ATOM 1463 C C . HIS A 1 185 ? 13.918 -7.253 -4.558 1.00 95.69 185 HIS A C 1
ATOM 1465 O O . HIS A 1 185 ? 13.585 -8.129 -5.350 1.00 95.69 185 HIS A O 1
ATOM 1471 N N . VAL A 1 186 ? 13.413 -6.017 -4.640 1.00 95.81 186 VAL A N 1
ATOM 1472 C CA . VAL A 1 186 ? 12.470 -5.634 -5.706 1.00 95.81 186 VAL A CA 1
ATOM 1473 C C . VAL A 1 186 ? 13.143 -5.609 -7.086 1.00 95.81 186 VAL A C 1
ATOM 1475 O O . VAL A 1 186 ? 12.471 -5.853 -8.080 1.00 95.81 186 VAL A O 1
ATOM 1478 N N . LEU A 1 187 ? 14.459 -5.375 -7.169 1.00 93.69 187 LEU A N 1
ATOM 1479 C CA . LEU A 1 187 ? 15.207 -5.521 -8.427 1.00 93.69 187 LEU A CA 1
ATOM 1480 C C . LEU A 1 187 ? 15.349 -6.983 -8.881 1.00 93.69 187 LEU A C 1
ATOM 1482 O O . LEU A 1 187 ? 15.605 -7.228 -10.054 1.00 93.69 187 LEU A O 1
ATOM 1486 N N . GLU A 1 188 ? 15.223 -7.942 -7.966 1.00 90.12 188 GLU A N 1
ATOM 1487 C CA . GLU A 1 188 ? 15.385 -9.377 -8.240 1.00 90.12 188 GLU A CA 1
ATOM 1488 C C . GLU A 1 188 ? 14.051 -10.104 -8.472 1.00 90.12 188 GLU A C 1
ATOM 1490 O O . GLU A 1 188 ? 14.053 -11.300 -8.768 1.00 90.12 188 GLU A O 1
ATOM 1495 N N . THR A 1 189 ? 12.927 -9.403 -8.289 1.00 81.81 189 THR A N 1
ATOM 1496 C CA . THR A 1 189 ? 11.574 -9.968 -8.368 1.00 81.81 189 THR A CA 1
ATOM 1497 C C . THR A 1 189 ? 11.121 -10.197 -9.811 1.00 81.81 189 THR A C 1
ATOM 1499 O O . THR A 1 189 ? 11.408 -9.339 -10.675 1.00 81.81 189 THR A O 1
#

Sequence (189 aa):
MTKVIKAESKKIAVKAMAERILAARGDERETLLAECDEIAAVVPLLPPEELLFTLREADRDAAVTILSHARTAQLQAMLDLELWDKDRLRPERAQWWVLLMEECGEKPLAKWLKNIDYAELSVLFAPLAKASFQNEEGEPPEGGEEEASFSLDGVHFFTVPAKIEPAARKILTILRMESHQKYLHVLET

pLDDT: mean 92.66, std 6.55, range [62.53, 98.44]

Nearest PDB structures (foldseek):
  3ajc-assembly1_A  TM=4.061E-01  e=2.923E-01  Thermotoga maritima
  6veh-assembly1_A  TM=3.251E-01  e=3.989E-01  synthetic construct
  6hwp-assembly1_A  TM=3.229E-01  e=1.013E+00  synthetic construct
  3ltj-assembly1_A  TM=3.331E-01  e=2.092E+00  synthetic construct
  4xl5-assembly1_C  TM=2.759E-01  e=4.792E+00  synthetic construct

Secondary structure (DSSP, 8-state):
-HHHHHHHHHHHHHHHHHHHHHH--THHHHHHHHT-TTHHHHGGGS-HHHHHHHHHHS-HHHHHHHHHT--HHHHHHHHHHHHEETTEE-HHHHHHHHHHHHHT-HHHHHHHHHHS-HHHHHHHHTTT-EEEE--TTSPPPPPPTTEEEEESSSSEEEEEEGGGHHHHHHHHHHHHHH-HHHHHHHHT-